Protein AF-A0A7S2B695-F1 (afdb_monomer_lite)

pLDDT: mean 81.66, std 21.87, range [27.75, 98.69]

Sequence (278 aa):
MAKNLVGSYYAPIRIIVDTDVLQTLEDWLLPDGMGEIVKHALCQDVDLLTYLEEYDGALNDPVFLDYIVRRTIELKCEVIDIDPKENKEAVVLIYGHTLGHPIESISHRMGTACCLSHGQAVAIGCVIAARVAFLMGLAEESIIERTEQICAKYDLPYLIPADQSVDRIMSKLPFNKTWTKEGTMMALIERPGKVFNFDGHFKCPVDDATIRRAVEQTMAPFGTIIKGSGSSGALRKNKLSNGDLASSTITTPIGSPMEKPGEGWAVSAGGSCPKGDC

Foldseek 3Di:
DDPPPDDDDDDDPDDDDDLVVVLVDDPVVLLLVVLLLLLLQQAANVPSLVCLVPDPDDSSPSVVSVVSVVVSVVSQCVCCVVCVPCFFSVLSVCQLVLQLVLLQVVQPDPPHPERADSSLSSLLSNLLLALLCQQQVLADPVSSVSSCVSCLSSLRQNAREQVCDLVSSLVCSCVDPQQDPLGGWHFHANGGNHIDDDPRGRTDHDDPVSSSLSNVVRHDPPPQDRYHPPDDPPPPHNPPPVVVVVVPPPPPPSDHHDPHDDPPPPPPPDDDDDDDDD

Structure (mmCIF, N/CA/C/O backbone):
data_AF-A0A7S2B695-F1
#
_entry.id   AF-A0A7S2B695-F1
#
loop_
_atom_site.group_PDB
_atom_site.id
_atom_site.type_symbol
_atom_site.label_atom_id
_atom_site.label_alt_id
_atom_site.label_comp_id
_atom_site.label_asym_id
_atom_site.label_entity_id
_atom_site.label_seq_id
_atom_site.pdbx_PDB_ins_code
_atom_site.Cartn_x
_atom_site.Cartn_y
_atom_site.Cartn_z
_atom_site.occupancy
_atom_site.B_iso_or_equiv
_atom_site.auth_seq_id
_atom_site.auth_comp_id
_atom_site.auth_asym_id
_atom_site.auth_atom_id
_atom_site.pdbx_PDB_model_num
ATOM 1 N N . MET A 1 1 ? 4.105 20.866 7.885 1.00 41.81 1 MET A N 1
ATOM 2 C CA . MET A 1 1 ? 3.483 21.610 6.773 1.00 41.81 1 MET A CA 1
ATOM 3 C C . MET A 1 1 ? 2.692 20.606 5.960 1.00 41.81 1 MET A C 1
ATOM 5 O O . MET A 1 1 ? 3.209 19.517 5.749 1.00 41.81 1 MET A O 1
ATOM 9 N N . ALA A 1 2 ? 1.443 20.906 5.614 1.00 45.53 2 ALA A N 1
ATOM 10 C CA . ALA A 1 2 ? 0.617 19.997 4.823 1.00 45.53 2 ALA A CA 1
ATOM 11 C C . ALA A 1 2 ? 0.965 20.143 3.329 1.00 45.53 2 ALA A C 1
ATOM 13 O O . ALA A 1 2 ? 1.074 21.263 2.827 1.00 45.53 2 ALA A O 1
ATOM 14 N N . LYS A 1 3 ? 1.203 19.012 2.652 1.00 54.50 3 LYS A N 1
ATOM 15 C CA . LYS A 1 3 ? 1.429 18.935 1.199 1.00 54.50 3 LYS A CA 1
ATOM 16 C C . LYS A 1 3 ? 0.078 19.091 0.477 1.00 54.50 3 LYS A C 1
ATOM 18 O O . LYS A 1 3 ? -0.939 18.651 1.002 1.00 54.50 3 LYS A O 1
ATOM 23 N N . ASN A 1 4 ? 0.071 19.706 -0.709 1.00 61.22 4 ASN A N 1
ATOM 24 C CA . ASN A 1 4 ? -1.104 19.833 -1.593 1.00 61.22 4 ASN A CA 1
ATOM 25 C C . ASN A 1 4 ? -2.340 20.541 -0.986 1.00 61.22 4 ASN A C 1
ATOM 27 O O . ASN A 1 4 ? -3.469 20.218 -1.339 1.00 61.22 4 ASN A O 1
ATOM 31 N N . LEU A 1 5 ? -2.149 21.524 -0.094 1.00 59.72 5 LEU A N 1
ATOM 32 C CA . LEU A 1 5 ? -3.254 22.317 0.483 1.00 59.72 5 LEU A CA 1
ATOM 33 C C . LEU A 1 5 ? -3.983 23.215 -0.531 1.00 59.72 5 LEU A C 1
ATOM 35 O O . LEU A 1 5 ? -5.125 23.601 -0.300 1.00 59.72 5 LEU A O 1
ATOM 39 N N . VAL A 1 6 ? -3.310 23.581 -1.622 1.00 71.75 6 VAL A N 1
ATOM 40 C CA . VAL A 1 6 ? -3.851 24.419 -2.696 1.00 71.75 6 VAL A CA 1
ATOM 41 C C . VAL A 1 6 ? -3.627 23.684 -4.011 1.00 71.75 6 VAL A C 1
ATOM 43 O O . VAL A 1 6 ? -2.504 23.277 -4.306 1.00 71.75 6 VAL A O 1
ATOM 46 N N . GLY A 1 7 ? -4.689 23.508 -4.794 1.00 76.44 7 GLY A N 1
ATOM 47 C CA . GLY A 1 7 ? -4.653 22.801 -6.071 1.00 76.44 7 GLY A CA 1
ATOM 48 C C . GLY A 1 7 ? -5.953 22.965 -6.856 1.00 76.44 7 GLY A C 1
ATOM 49 O O . GLY A 1 7 ? -6.896 23.602 -6.391 1.00 76.44 7 GLY A O 1
ATOM 50 N N . SER A 1 8 ? -5.999 22.390 -8.057 1.00 79.94 8 SER A N 1
ATOM 51 C CA . SER A 1 8 ? -7.203 22.331 -8.893 1.00 79.94 8 SER A CA 1
ATOM 52 C C . SER A 1 8 ? -7.296 20.972 -9.584 1.00 79.94 8 SER A C 1
ATOM 54 O O . SER A 1 8 ? -6.270 20.351 -9.860 1.00 79.94 8 SER A O 1
ATOM 56 N N . TYR A 1 9 ? -8.516 20.514 -9.862 1.00 75.88 9 TYR A N 1
ATOM 57 C CA . TYR A 1 9 ? -8.751 19.312 -10.660 1.00 75.88 9 TYR A CA 1
ATOM 58 C C . TYR A 1 9 ? -8.683 19.687 -12.141 1.00 75.88 9 TYR A C 1
ATOM 60 O O . TYR A 1 9 ? -9.641 20.229 -12.690 1.00 75.88 9 TYR A O 1
ATOM 68 N N . TYR A 1 10 ? -7.537 19.431 -12.770 1.00 83.88 10 TYR A N 1
ATOM 69 C CA . TYR A 1 10 ? -7.308 19.714 -14.185 1.00 83.88 10 TYR A CA 1
ATOM 70 C C . TYR A 1 10 ? -6.764 18.470 -14.889 1.00 83.88 10 TYR A C 1
ATOM 72 O O . TYR A 1 10 ? -5.643 18.038 -14.619 1.00 83.88 10 TYR A O 1
ATOM 80 N N . ALA A 1 11 ? -7.571 17.875 -15.769 1.00 83.94 11 ALA A N 1
ATOM 81 C CA . ALA A 1 11 ? -7.187 16.669 -16.494 1.00 83.94 11 ALA A CA 1
ATOM 82 C C . ALA A 1 11 ? -6.182 17.001 -17.616 1.00 83.94 11 ALA A C 1
ATOM 84 O O . ALA A 1 11 ? -6.396 17.962 -18.364 1.00 83.94 11 ALA A O 1
ATOM 85 N N . PRO A 1 12 ? -5.092 16.228 -17.768 1.00 88.44 12 PRO A N 1
ATOM 86 C CA . PRO A 1 12 ? -4.177 16.402 -18.889 1.00 88.44 12 PRO A CA 1
ATOM 87 C C . PRO A 1 12 ? -4.856 16.015 -20.212 1.00 88.44 12 PRO A C 1
ATOM 89 O O . PRO A 1 12 ? -5.695 15.122 -20.255 1.00 88.44 12 PRO A O 1
ATOM 92 N N . ILE A 1 13 ? -4.442 16.643 -21.318 1.00 93.50 13 ILE A N 1
ATOM 93 C CA . ILE A 1 13 ? -4.931 16.297 -22.669 1.00 93.50 13 ILE A CA 1
ATOM 94 C C . ILE A 1 13 ? -4.424 14.907 -23.096 1.00 93.50 13 ILE A C 1
ATOM 96 O O . ILE A 1 13 ? -5.090 14.190 -23.841 1.00 93.50 13 ILE A O 1
ATOM 100 N N . ARG A 1 14 ? -3.222 14.532 -22.646 1.00 92.88 14 ARG A N 1
ATOM 101 C CA . ARG A 1 14 ? -2.596 13.232 -22.896 1.00 92.88 14 ARG A CA 1
ATOM 102 C C . ARG A 1 14 ? -1.574 12.930 -21.803 1.00 92.88 14 ARG A C 1
ATOM 104 O O . ARG A 1 14 ? -0.897 13.841 -21.333 1.00 92.88 14 ARG A O 1
ATOM 111 N N . ILE A 1 15 ? -1.438 11.654 -21.461 1.00 93.25 15 ILE A N 1
ATOM 112 C CA . ILE A 1 15 ? -0.343 11.118 -20.649 1.00 93.25 15 ILE A CA 1
ATOM 113 C C . ILE A 1 15 ? 0.475 10.205 -21.566 1.00 93.25 15 ILE A C 1
ATOM 115 O O . ILE A 1 15 ? -0.095 9.360 -22.252 1.00 93.25 15 ILE A O 1
ATOM 119 N N . ILE A 1 16 ? 1.788 10.420 -21.631 1.00 94.75 16 ILE A N 1
ATOM 120 C CA . ILE A 1 16 ? 2.725 9.565 -22.371 1.00 94.75 16 ILE A CA 1
ATOM 121 C C . ILE A 1 16 ? 3.569 8.850 -21.324 1.00 94.75 16 ILE A C 1
ATOM 123 O O . ILE A 1 16 ? 4.187 9.511 -20.491 1.00 94.75 16 ILE A O 1
ATOM 127 N N . VAL A 1 17 ? 3.558 7.522 -21.360 1.00 95.00 17 VAL A N 1
ATOM 128 C CA . VAL A 1 17 ? 4.320 6.672 -20.445 1.00 95.00 17 VAL A CA 1
ATOM 129 C C . VAL A 1 17 ? 5.298 5.870 -21.285 1.00 95.00 17 VAL A C 1
ATOM 131 O O . VAL A 1 17 ? 4.881 5.074 -22.118 1.00 95.00 17 VAL A O 1
ATOM 134 N N . ASP A 1 18 ? 6.582 6.142 -21.090 1.00 95.00 18 ASP A N 1
ATOM 135 C CA . ASP A 1 18 ? 7.691 5.426 -21.710 1.00 95.00 18 ASP A CA 1
ATOM 136 C C . ASP A 1 18 ? 8.424 4.681 -20.596 1.00 95.00 18 ASP A C 1
ATOM 138 O O . ASP A 1 18 ? 9.025 5.306 -19.724 1.00 95.00 18 ASP A O 1
ATOM 142 N N . THR A 1 19 ? 8.312 3.355 -20.570 1.00 94.50 19 THR A N 1
ATOM 143 C CA . THR A 1 19 ? 8.925 2.527 -19.526 1.00 94.50 19 THR A CA 1
ATOM 144 C C . THR A 1 19 ? 10.423 2.332 -19.726 1.00 94.50 19 THR A C 1
ATOM 146 O O . THR A 1 19 ? 11.100 1.946 -18.773 1.00 94.50 19 THR A O 1
ATOM 149 N N . ASP A 1 20 ? 10.980 2.668 -20.893 1.00 93.12 20 ASP A N 1
ATOM 150 C CA . ASP A 1 20 ? 12.422 2.556 -21.135 1.00 93.12 20 ASP A CA 1
ATOM 151 C C . ASP A 1 20 ? 13.208 3.540 -20.260 1.00 93.12 20 ASP A C 1
ATOM 153 O O . ASP A 1 20 ? 14.325 3.246 -19.827 1.00 93.12 20 ASP A O 1
ATOM 157 N N . VAL A 1 21 ? 12.609 4.681 -19.894 1.00 94.00 21 VAL A N 1
ATOM 158 C CA . VAL A 1 21 ? 13.249 5.656 -18.991 1.00 94.00 21 VAL A CA 1
ATOM 159 C C . VAL A 1 21 ? 13.507 5.079 -17.595 1.00 94.00 21 VAL A C 1
ATOM 161 O O . VAL A 1 21 ? 14.432 5.526 -16.911 1.00 94.00 21 VAL A O 1
ATOM 164 N N . LEU A 1 22 ? 12.739 4.061 -17.179 1.00 94.19 22 LEU A N 1
ATOM 165 C CA . LEU A 1 22 ? 12.879 3.415 -15.870 1.00 94.19 22 LEU A CA 1
ATOM 166 C C . LEU A 1 22 ? 14.228 2.702 -15.721 1.00 94.19 22 LEU A C 1
ATOM 168 O O . LEU A 1 22 ? 14.732 2.577 -14.608 1.00 94.19 22 LEU A O 1
ATOM 172 N N . GLN A 1 23 ? 14.855 2.315 -16.837 1.00 92.50 23 GLN A N 1
ATOM 173 C CA . GLN A 1 23 ? 16.173 1.671 -16.868 1.00 92.50 23 GLN A CA 1
ATOM 174 C C . GLN A 1 23 ? 17.305 2.584 -16.370 1.00 92.50 23 GLN A C 1
ATOM 176 O O .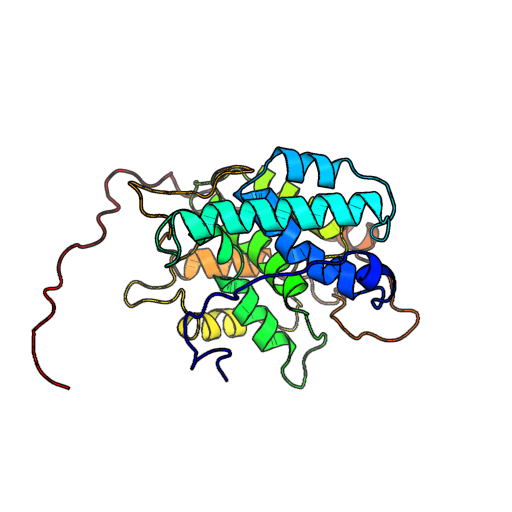 GLN A 1 23 ? 18.406 2.115 -16.091 1.00 92.50 23 GLN A O 1
ATOM 181 N N . THR A 1 24 ? 17.051 3.892 -16.268 1.00 93.00 24 THR A N 1
ATOM 182 C CA . THR A 1 24 ? 18.036 4.896 -15.835 1.00 93.00 24 THR A CA 1
ATOM 183 C C . THR A 1 24 ? 17.864 5.337 -14.382 1.00 93.00 24 THR A C 1
ATOM 185 O O . THR A 1 24 ? 18.650 6.151 -13.894 1.00 93.00 24 THR A O 1
ATOM 188 N N . LEU A 1 25 ? 16.842 4.826 -13.688 1.00 91.69 25 LEU A N 1
ATOM 189 C CA . LEU A 1 25 ? 16.577 5.174 -12.298 1.00 91.69 25 LEU A CA 1
ATOM 190 C C . LEU A 1 25 ? 17.638 4.590 -11.361 1.00 91.69 25 LEU A C 1
ATOM 192 O O . LEU A 1 25 ? 18.218 3.537 -11.613 1.00 91.69 25 LEU A O 1
ATOM 196 N N . GLU A 1 26 ? 17.860 5.268 -10.236 1.00 87.81 26 GLU A N 1
ATOM 197 C CA . GLU A 1 26 ? 18.628 4.695 -9.134 1.00 87.81 26 GLU A CA 1
ATOM 198 C C . GLU A 1 26 ? 17.908 3.459 -8.569 1.00 87.81 26 GLU A C 1
ATOM 200 O O . GLU A 1 26 ? 16.683 3.460 -8.440 1.00 87.81 26 GLU A O 1
ATOM 205 N N . ASP A 1 27 ? 18.673 2.440 -8.162 1.00 84.06 27 ASP A N 1
ATOM 206 C CA . ASP A 1 27 ? 18.162 1.124 -7.737 1.00 84.06 27 ASP A CA 1
ATOM 207 C C . ASP A 1 27 ? 17.026 1.175 -6.695 1.00 84.06 27 ASP A C 1
ATOM 209 O O . ASP A 1 27 ? 16.208 0.263 -6.630 1.00 84.06 27 ASP A O 1
ATOM 213 N N . TRP A 1 28 ? 16.966 2.219 -5.859 1.00 82.25 28 TRP A N 1
ATOM 214 C CA . TRP A 1 28 ? 15.968 2.351 -4.790 1.00 82.25 28 TRP A CA 1
ATOM 215 C C . TRP A 1 28 ? 14.623 2.932 -5.254 1.00 82.25 28 TRP A C 1
ATOM 217 O O . TRP A 1 28 ? 13.632 2.801 -4.537 1.00 82.25 28 TRP A O 1
ATOM 227 N N . LEU A 1 29 ? 14.569 3.560 -6.433 1.00 90.31 29 LEU A N 1
ATOM 228 C CA . LEU A 1 29 ? 13.354 4.201 -6.949 1.00 90.31 29 LEU A CA 1
ATOM 229 C C . LEU A 1 29 ? 12.345 3.188 -7.499 1.00 90.31 29 LEU A C 1
ATOM 231 O O . LEU A 1 29 ? 11.142 3.426 -7.407 1.00 90.31 29 LEU A O 1
ATOM 235 N N . LEU A 1 30 ? 12.806 2.051 -8.033 1.00 93.31 30 LEU A N 1
ATOM 236 C CA . LEU A 1 30 ? 11.906 0.984 -8.479 1.00 93.31 30 LEU A CA 1
ATOM 237 C C . LEU A 1 30 ? 11.162 0.341 -7.292 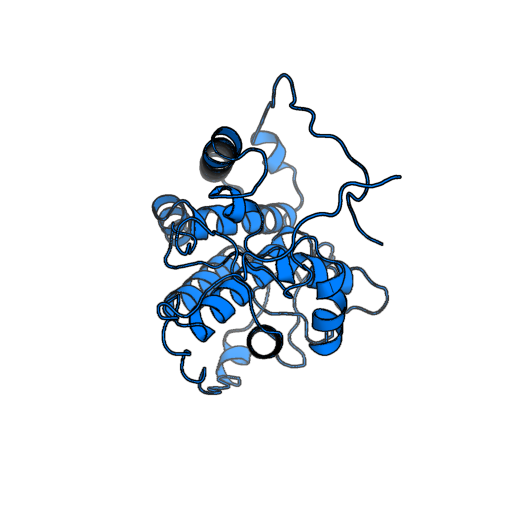1.00 93.31 30 LEU A C 1
ATOM 239 O O . LEU A 1 30 ? 9.931 0.320 -7.338 1.00 93.31 30 LEU A O 1
ATOM 243 N N . PRO A 1 31 ? 11.837 -0.094 -6.202 1.00 92.81 31 PRO A N 1
ATOM 244 C CA . PRO A 1 31 ? 11.161 -0.505 -4.973 1.00 92.81 31 PRO A CA 1
ATOM 245 C C . PRO A 1 31 ? 10.184 0.541 -4.436 1.00 92.81 31 PRO A C 1
ATOM 247 O O . PRO A 1 31 ? 9.092 0.181 -4.017 1.00 92.81 31 PRO A O 1
ATOM 250 N N . ASP A 1 32 ? 10.521 1.836 -4.482 1.00 93.38 32 ASP A N 1
ATOM 251 C CA . ASP A 1 32 ? 9.587 2.885 -4.048 1.00 93.38 32 ASP A CA 1
ATOM 252 C C . ASP A 1 32 ? 8.296 2.883 -4.883 1.00 93.38 32 ASP A C 1
ATOM 254 O O . ASP A 1 32 ? 7.198 2.855 -4.331 1.00 93.38 32 ASP A O 1
ATOM 258 N N . GLY A 1 33 ? 8.407 2.817 -6.213 1.00 95.56 33 GLY A N 1
ATOM 259 C CA . GLY A 1 33 ? 7.247 2.706 -7.104 1.00 95.56 33 GLY A CA 1
ATOM 260 C C . GLY A 1 33 ? 6.383 1.467 -6.837 1.00 95.56 33 GLY A C 1
ATOM 261 O O . GLY A 1 33 ? 5.157 1.531 -6.969 1.00 95.56 33 GLY A O 1
ATOM 262 N N . MET A 1 34 ? 6.990 0.363 -6.384 1.00 97.38 34 MET A N 1
ATOM 263 C CA . MET A 1 34 ? 6.257 -0.858 -6.040 1.00 97.38 34 MET A CA 1
ATOM 264 C C . MET A 1 34 ? 5.256 -0.658 -4.901 1.00 97.38 34 MET A C 1
ATOM 266 O O . MET A 1 34 ? 4.265 -1.380 -4.867 1.00 97.38 34 MET A O 1
ATOM 270 N N . GLY A 1 35 ? 5.444 0.319 -4.004 1.00 97.31 35 GLY A N 1
ATOM 271 C CA . GLY A 1 35 ? 4.503 0.564 -2.903 1.00 97.31 35 GLY A CA 1
ATOM 272 C C . GLY A 1 35 ? 3.083 0.862 -3.392 1.00 97.31 35 GLY A C 1
ATOM 273 O O . GLY A 1 35 ? 2.105 0.340 -2.858 1.00 97.31 35 GLY A O 1
ATOM 274 N N . GLU A 1 36 ? 2.968 1.636 -4.471 1.00 97.88 36 GLU A N 1
ATOM 275 C CA . GLU A 1 36 ? 1.680 1.947 -5.096 1.00 97.88 36 GLU A CA 1
ATOM 276 C C . GLU A 1 36 ? 1.128 0.776 -5.913 1.00 97.88 36 GLU A C 1
ATOM 278 O O . GLU A 1 36 ? -0.074 0.508 -5.884 1.00 97.88 36 GLU A O 1
ATOM 283 N N . ILE A 1 37 ? 1.999 0.045 -6.610 1.00 98.31 37 ILE A N 1
ATOM 284 C CA . ILE A 1 37 ? 1.612 -1.138 -7.390 1.00 98.31 37 ILE A CA 1
ATOM 285 C C . ILE A 1 37 ? 1.052 -2.221 -6.459 1.00 98.31 37 ILE A C 1
ATOM 287 O O . ILE A 1 37 ? -0.023 -2.759 -6.715 1.00 98.31 37 ILE A O 1
ATOM 291 N N . VAL A 1 38 ? 1.724 -2.484 -5.334 1.00 98.25 38 VAL A N 1
ATOM 292 C CA . VAL A 1 38 ? 1.271 -3.417 -4.293 1.00 98.25 38 VAL A CA 1
ATOM 293 C C . VAL A 1 38 ? -0.071 -2.975 -3.711 1.00 98.25 38 VAL A C 1
ATOM 295 O O . VAL A 1 38 ? -0.970 -3.802 -3.580 1.00 98.25 38 VAL A O 1
ATOM 298 N N . LYS A 1 39 ? -0.261 -1.679 -3.422 1.00 98.31 39 LYS A N 1
ATOM 299 C CA . LYS A 1 39 ? -1.553 -1.135 -2.968 1.00 98.31 39 LYS A CA 1
ATOM 300 C C . LYS A 1 39 ? -2.677 -1.451 -3.963 1.00 98.31 39 LYS A C 1
ATOM 302 O O . LYS A 1 39 ? -3.730 -1.947 -3.564 1.00 98.31 39 LYS A O 1
ATOM 307 N N . HIS A 1 40 ? -2.455 -1.183 -5.251 1.00 97.94 40 HIS A N 1
ATOM 308 C CA . HIS A 1 40 ? -3.431 -1.473 -6.303 1.00 97.94 40 HIS A CA 1
ATOM 309 C C . HIS A 1 40 ? -3.708 -2.980 -6.431 1.00 97.94 40 HIS A C 1
ATOM 311 O O . HIS A 1 40 ? -4.872 -3.380 -6.450 1.00 97.94 40 HIS A O 1
ATOM 317 N N . ALA A 1 41 ? -2.673 -3.822 -6.427 1.00 97.88 41 ALA A N 1
ATOM 318 C CA . ALA A 1 41 ? -2.809 -5.277 -6.485 1.00 97.88 41 ALA A CA 1
ATOM 319 C C . ALA A 1 41 ? -3.612 -5.834 -5.292 1.00 97.88 41 ALA A C 1
ATOM 321 O O . ALA A 1 41 ? -4.588 -6.561 -5.470 1.00 97.88 41 ALA A O 1
ATOM 322 N N . LEU A 1 42 ? -3.280 -5.419 -4.065 1.00 97.62 42 LEU A N 1
ATOM 323 C CA . LEU A 1 42 ? -3.994 -5.834 -2.853 1.00 97.62 42 LEU A CA 1
ATOM 324 C C . LEU A 1 42 ? -5.482 -5.477 -2.909 1.00 97.62 42 LEU A C 1
ATOM 326 O O . LEU A 1 42 ? -6.323 -6.281 -2.513 1.00 97.62 42 LEU A O 1
ATOM 330 N N . CYS A 1 43 ? -5.817 -4.281 -3.388 1.00 96.38 43 CYS A N 1
ATOM 331 C CA . CYS A 1 43 ? -7.165 -3.736 -3.259 1.00 96.38 43 CYS A CA 1
ATOM 332 C C . CYS A 1 43 ? -8.071 -3.923 -4.478 1.00 96.38 43 CYS A C 1
ATOM 334 O O . CYS A 1 43 ? -9.287 -3.861 -4.303 1.00 96.38 43 CYS A O 1
ATOM 336 N N . GLN A 1 44 ? -7.520 -4.108 -5.680 1.00 95.69 44 GLN A N 1
ATOM 337 C CA . GLN A 1 44 ? -8.300 -4.126 -6.926 1.00 95.69 44 GLN A CA 1
ATOM 338 C C . GLN A 1 44 ? -8.070 -5.354 -7.800 1.00 95.69 44 GLN A C 1
ATOM 340 O O . GLN A 1 44 ? -8.975 -5.718 -8.544 1.00 95.69 44 GLN A O 1
ATOM 345 N N . ASP A 1 45 ? -6.897 -5.986 -7.740 1.00 97.31 45 ASP A N 1
ATOM 346 C CA . ASP A 1 45 ? -6.527 -6.989 -8.737 1.00 97.31 45 ASP A CA 1
ATOM 347 C C . ASP A 1 45 ? -5.742 -8.148 -8.121 1.00 97.31 45 ASP A C 1
ATOM 349 O O . ASP A 1 45 ? -4.522 -8.102 -7.951 1.00 97.31 45 ASP A O 1
ATOM 353 N N . VAL A 1 46 ? -6.479 -9.210 -7.790 1.00 97.31 46 VAL A N 1
ATOM 354 C CA . VAL A 1 46 ? -5.901 -10.429 -7.221 1.00 97.31 46 VAL A CA 1
ATOM 355 C C . VAL A 1 46 ? -4.998 -11.161 -8.214 1.00 97.31 46 VAL A C 1
ATOM 357 O O . VAL A 1 46 ? -4.040 -11.792 -7.778 1.00 97.31 46 VAL A O 1
ATOM 360 N N . ASP A 1 47 ? -5.247 -11.043 -9.521 1.00 98.25 47 ASP A N 1
ATOM 361 C CA . ASP A 1 47 ? -4.423 -11.688 -10.544 1.00 98.25 47 ASP A CA 1
ATOM 362 C C . ASP A 1 47 ? -3.084 -10.954 -10.675 1.00 98.25 47 ASP A C 1
ATOM 364 O O . ASP A 1 47 ? -2.034 -11.592 -10.741 1.00 98.25 47 ASP A O 1
ATOM 368 N N . LEU A 1 48 ? -3.091 -9.615 -10.614 1.00 98.50 48 LEU A N 1
ATOM 369 C CA . LEU A 1 48 ? -1.862 -8.826 -10.495 1.00 98.50 48 LEU A CA 1
ATOM 370 C C . LEU A 1 48 ? -1.113 -9.172 -9.204 1.00 98.50 48 LEU A C 1
ATOM 372 O O . LEU A 1 48 ? 0.102 -9.334 -9.242 1.00 98.50 48 LEU A O 1
ATOM 376 N N . LEU A 1 49 ? -1.809 -9.315 -8.072 1.00 98.56 49 LEU A N 1
ATOM 377 C CA . LEU A 1 49 ? -1.173 -9.704 -6.811 1.00 98.56 49 LEU A CA 1
ATOM 378 C C . LEU A 1 49 ? -0.489 -11.071 -6.924 1.00 98.56 49 LEU A C 1
ATOM 380 O O . LEU A 1 49 ? 0.683 -11.187 -6.581 1.00 98.56 49 LEU A O 1
ATOM 384 N N . THR A 1 50 ? -1.186 -12.078 -7.449 1.00 98.44 50 THR A N 1
ATOM 385 C CA . THR A 1 50 ? -0.621 -13.416 -7.663 1.00 98.44 50 THR A CA 1
ATOM 386 C C . THR A 1 50 ? 0.543 -13.382 -8.653 1.00 98.44 50 THR A C 1
ATOM 388 O O . THR A 1 50 ? 1.585 -13.969 -8.382 1.00 98.44 50 THR A O 1
ATOM 391 N N . TYR A 1 51 ? 0.437 -12.618 -9.742 1.00 98.62 51 TYR A N 1
ATOM 392 C CA . TYR A 1 51 ? 1.543 -12.423 -10.680 1.00 98.62 51 TYR A CA 1
ATOM 393 C C . TYR A 1 51 ? 2.787 -11.841 -9.994 1.00 98.62 51 TYR A C 1
ATOM 395 O O . TYR A 1 51 ? 3.898 -12.331 -10.191 1.00 98.62 51 TYR A O 1
ATOM 403 N N . LEU A 1 52 ? 2.613 -10.819 -9.152 1.00 98.50 52 LEU A N 1
ATOM 404 C CA . LEU A 1 52 ? 3.701 -10.225 -8.376 1.00 98.50 52 LEU A CA 1
ATOM 405 C C . LEU A 1 52 ? 4.292 -11.224 -7.362 1.00 98.50 52 LEU A C 1
ATOM 407 O O . LEU A 1 52 ? 5.504 -11.286 -7.169 1.00 98.50 52 LEU A O 1
ATOM 411 N N . GLU A 1 53 ? 3.466 -12.053 -6.727 1.00 98.25 53 GLU A N 1
ATOM 412 C CA . GLU A 1 53 ? 3.900 -13.093 -5.782 1.00 98.25 53 GLU A CA 1
ATOM 413 C C . GLU A 1 53 ? 4.670 -14.235 -6.446 1.00 98.25 53 GLU A C 1
ATOM 415 O O . GLU A 1 53 ? 5.610 -14.763 -5.846 1.00 98.25 53 GLU A O 1
ATOM 420 N N . GLU A 1 54 ? 4.346 -14.561 -7.693 1.00 98.00 54 GLU A N 1
ATOM 421 C CA . GLU A 1 54 ? 4.989 -15.629 -8.462 1.00 98.00 54 GLU A CA 1
ATOM 422 C C . GLU A 1 54 ? 6.220 -15.145 -9.239 1.00 98.00 54 GLU A C 1
ATOM 424 O O . GLU A 1 54 ? 7.144 -15.925 -9.446 1.00 98.00 54 GLU A O 1
ATOM 429 N N . TYR A 1 55 ? 6.293 -13.858 -9.603 1.00 98.25 55 TYR A N 1
ATOM 430 C CA . TYR A 1 55 ? 7.400 -13.316 -10.396 1.00 98.25 55 TYR A CA 1
ATOM 431 C C . TYR A 1 55 ? 8.749 -13.405 -9.671 1.00 98.25 55 TYR A C 1
ATOM 433 O O . TYR A 1 55 ? 8.967 -12.781 -8.635 1.00 98.25 55 TYR A O 1
ATOM 441 N N . ASP A 1 56 ? 9.680 -14.159 -10.227 1.00 96.25 56 ASP A N 1
ATOM 442 C CA . ASP A 1 56 ? 10.999 -14.466 -9.672 1.00 96.25 56 ASP A CA 1
ATOM 443 C C . ASP A 1 56 ? 12.153 -13.806 -10.450 1.00 96.25 56 ASP A C 1
ATOM 445 O O . ASP A 1 56 ? 13.327 -13.987 -10.116 1.00 96.25 56 ASP A O 1
ATOM 449 N N . GLY A 1 57 ? 11.821 -13.007 -11.468 1.00 95.88 57 GLY A N 1
ATOM 450 C CA . GLY A 1 57 ? 12.778 -12.244 -12.262 1.00 95.88 57 GLY A CA 1
ATOM 451 C C . GLY A 1 57 ? 13.284 -10.965 -11.585 1.00 95.88 57 GLY A C 1
ATOM 452 O O . GLY A 1 57 ? 13.003 -10.662 -10.423 1.00 95.88 57 GLY A O 1
ATOM 453 N N . ALA A 1 58 ? 14.076 -10.194 -12.329 1.00 94.44 58 ALA A N 1
ATOM 454 C CA . ALA A 1 58 ? 14.649 -8.948 -11.836 1.00 94.44 58 ALA A CA 1
ATOM 455 C C . ALA A 1 58 ? 13.626 -7.805 -11.900 1.00 94.44 58 ALA A C 1
ATOM 457 O O . ALA A 1 58 ? 12.959 -7.619 -12.909 1.00 94.44 58 ALA A O 1
ATOM 458 N N . LEU A 1 59 ? 13.559 -6.971 -10.859 1.00 92.94 59 LEU A N 1
ATOM 459 C CA . LEU A 1 59 ? 12.632 -5.830 -10.816 1.00 92.94 59 LEU A CA 1
ATOM 460 C C . LEU A 1 59 ? 12.830 -4.837 -11.980 1.00 92.94 59 LEU A C 1
ATOM 462 O O . LEU A 1 59 ? 11.892 -4.148 -12.360 1.00 92.94 59 LEU A O 1
ATOM 466 N N . ASN A 1 60 ? 14.033 -4.761 -12.555 1.00 93.81 60 ASN A N 1
ATOM 467 C CA . ASN A 1 60 ? 14.338 -3.905 -13.702 1.00 93.81 60 ASN A CA 1
ATOM 468 C C . ASN A 1 60 ? 14.115 -4.576 -15.071 1.00 93.81 60 ASN A C 1
ATOM 470 O O . ASN A 1 60 ? 14.464 -3.980 -16.089 1.00 93.81 60 ASN A O 1
ATOM 474 N N . ASP A 1 61 ? 13.553 -5.785 -15.122 1.00 96.00 61 ASP A N 1
ATOM 475 C CA . ASP A 1 61 ? 13.176 -6.448 -16.371 1.00 96.00 61 ASP A CA 1
ATOM 476 C C . ASP A 1 61 ? 12.165 -5.583 -17.154 1.00 96.00 61 ASP A C 1
ATOM 478 O O . ASP A 1 61 ? 11.072 -5.308 -16.646 1.00 96.00 61 ASP A O 1
ATOM 482 N N . PRO A 1 62 ? 12.493 -5.151 -18.388 1.00 96.19 62 PRO A N 1
ATOM 483 C CA . PRO A 1 62 ? 11.620 -4.294 -19.183 1.00 96.19 62 PRO A CA 1
ATOM 484 C C . PRO A 1 62 ? 10.224 -4.875 -19.426 1.00 96.19 62 PRO A C 1
ATOM 486 O O . PRO A 1 62 ? 9.251 -4.126 -19.411 1.00 96.19 62 PRO A O 1
ATOM 489 N N . VAL A 1 63 ? 10.103 -6.195 -19.622 1.00 96.81 63 VAL A N 1
ATOM 490 C CA . VAL A 1 63 ? 8.806 -6.839 -19.905 1.00 96.81 63 VAL A CA 1
ATOM 491 C C . VAL A 1 63 ? 7.931 -6.843 -18.656 1.00 96.81 63 VAL A C 1
ATOM 493 O O . VAL A 1 63 ? 6.732 -6.567 -18.725 1.00 96.81 63 VAL A O 1
ATOM 496 N N . PHE A 1 64 ? 8.539 -7.119 -17.502 1.00 97.50 64 PHE A N 1
ATOM 497 C CA . PHE A 1 64 ? 7.865 -7.051 -16.213 1.00 97.50 64 PHE A CA 1
ATOM 498 C C . PHE A 1 64 ? 7.403 -5.626 -15.899 1.00 97.50 64 PHE A C 1
ATOM 500 O O . PHE A 1 64 ? 6.234 -5.427 -15.566 1.00 97.50 64 PHE A O 1
ATOM 507 N N . LEU A 1 65 ? 8.292 -4.638 -16.055 1.00 97.00 65 LEU A N 1
ATOM 508 C CA . LEU A 1 65 ? 7.986 -3.231 -15.804 1.00 97.00 65 LEU A CA 1
ATOM 509 C C . LEU A 1 65 ? 6.868 -2.708 -16.712 1.00 97.00 65 LEU A C 1
ATOM 511 O O . LEU A 1 65 ? 5.936 -2.088 -16.202 1.00 97.00 65 LEU A O 1
ATOM 515 N N . ASP A 1 66 ? 6.919 -2.984 -18.019 1.00 96.94 66 ASP A N 1
ATOM 516 C CA . ASP A 1 66 ? 5.854 -2.597 -18.955 1.00 96.94 66 ASP A CA 1
ATOM 517 C C . ASP A 1 66 ? 4.493 -3.142 -18.508 1.00 96.94 66 ASP A C 1
ATOM 519 O O . ASP A 1 66 ? 3.522 -2.390 -18.379 1.00 96.94 66 ASP A O 1
ATOM 523 N N . TYR A 1 67 ? 4.441 -4.433 -18.170 1.00 98.19 67 TYR A N 1
ATOM 524 C CA . TYR A 1 67 ? 3.212 -5.074 -17.722 1.00 98.19 67 TYR A CA 1
ATOM 525 C C . TYR A 1 67 ? 2.646 -4.440 -16.443 1.00 98.19 67 TYR A C 1
ATOM 527 O O . TYR A 1 67 ? 1.485 -4.022 -16.435 1.00 98.19 67 TYR A O 1
ATOM 535 N N . ILE A 1 68 ? 3.439 -4.347 -15.367 1.00 98.00 68 ILE A N 1
ATOM 536 C CA . ILE A 1 68 ? 2.929 -3.870 -14.071 1.00 98.00 68 ILE A CA 1
ATOM 537 C C . ILE A 1 68 ? 2.568 -2.382 -14.115 1.00 98.00 68 ILE A C 1
ATOM 539 O O . ILE A 1 68 ? 1.583 -1.976 -13.495 1.00 98.00 68 ILE A O 1
ATOM 543 N N . VAL A 1 69 ? 3.322 -1.569 -14.867 1.00 97.81 69 VAL A N 1
ATOM 544 C CA . VAL A 1 69 ? 3.047 -0.137 -15.028 1.00 97.81 69 VAL A CA 1
ATOM 545 C C . VAL A 1 69 ? 1.744 0.042 -15.789 1.00 97.81 69 VAL A C 1
ATOM 547 O O . VAL A 1 69 ? 0.846 0.735 -15.306 1.00 97.81 69 VAL A O 1
ATOM 550 N N . ARG A 1 70 ? 1.603 -0.626 -16.940 1.00 97.88 70 ARG A N 1
ATOM 551 C CA . ARG A 1 70 ? 0.382 -0.570 -17.744 1.00 97.88 70 ARG A CA 1
ATOM 552 C C . ARG A 1 70 ? -0.830 -1.028 -16.943 1.00 97.88 70 ARG A C 1
ATOM 554 O O . ARG A 1 70 ? -1.814 -0.294 -16.875 1.00 97.88 70 ARG A O 1
ATOM 561 N N . ARG A 1 71 ? -0.747 -2.186 -16.279 1.00 98.12 71 ARG A N 1
ATOM 562 C CA . ARG A 1 71 ? -1.874 -2.728 -15.513 1.00 98.12 71 ARG A CA 1
ATOM 563 C C . ARG A 1 71 ? -2.271 -1.818 -14.352 1.00 98.12 71 ARG A C 1
ATOM 565 O O . ARG A 1 71 ? -3.452 -1.574 -14.139 1.00 98.12 71 ARG A O 1
ATOM 572 N N . THR A 1 72 ? -1.303 -1.246 -13.640 1.00 97.56 72 THR A N 1
ATOM 573 C CA . THR A 1 72 ? -1.590 -0.315 -12.535 1.00 97.56 72 THR A CA 1
ATOM 574 C C . THR A 1 72 ? -2.243 0.979 -13.031 1.00 97.56 72 THR A C 1
ATOM 576 O O . THR A 1 72 ? -3.140 1.510 -12.373 1.00 97.56 72 THR A O 1
ATOM 579 N N . ILE A 1 73 ? -1.841 1.482 -14.204 1.00 97.00 73 ILE A N 1
ATOM 580 C CA . ILE A 1 73 ? -2.497 2.632 -14.843 1.00 97.00 73 ILE A CA 1
ATOM 581 C C . ILE A 1 73 ? -3.947 2.291 -15.198 1.00 97.00 73 ILE A C 1
ATOM 583 O O . ILE A 1 73 ? -4.831 3.077 -14.866 1.00 97.00 73 ILE A O 1
ATOM 587 N N . GLU A 1 74 ? -4.195 1.130 -15.813 1.00 96.69 74 GLU A N 1
ATOM 588 C CA . GLU A 1 74 ? -5.549 0.650 -16.130 1.00 96.69 74 GLU A CA 1
ATOM 589 C C . GLU A 1 74 ? -6.427 0.620 -14.866 1.00 96.69 74 GLU A C 1
ATOM 591 O O . GLU A 1 74 ? -7.470 1.270 -14.838 1.00 96.69 74 GLU A O 1
ATOM 596 N N . LEU A 1 75 ? -5.952 -0.001 -13.778 1.00 96.06 75 LEU A N 1
ATOM 597 C CA . LEU A 1 75 ? -6.672 -0.074 -12.497 1.00 96.06 75 LEU A CA 1
ATOM 598 C C . LEU A 1 75 ? -6.986 1.304 -11.904 1.00 96.06 75 LEU A C 1
ATOM 600 O O . LEU A 1 75 ? -8.050 1.517 -11.319 1.00 96.06 75 LEU A O 1
ATOM 604 N N . LYS A 1 76 ? -6.059 2.258 -12.022 1.00 94.31 76 LYS A N 1
ATOM 605 C CA . LYS A 1 76 ? -6.278 3.627 -11.547 1.00 94.31 76 LYS A CA 1
ATOM 606 C C . LYS A 1 76 ? -7.300 4.367 -12.412 1.00 94.31 76 LYS A C 1
ATOM 608 O O . LYS A 1 76 ? -8.129 5.094 -11.867 1.00 94.31 76 LYS A O 1
ATOM 613 N N . CYS A 1 77 ? -7.245 4.199 -13.731 1.00 92.88 77 CYS A N 1
ATOM 614 C CA . CYS A 1 77 ? -8.219 4.777 -14.653 1.00 92.88 77 CYS A CA 1
ATOM 615 C C . CYS A 1 77 ? -9.624 4.223 -14.396 1.00 92.88 77 CYS A C 1
ATOM 617 O O . CYS A 1 77 ? -10.549 5.015 -14.254 1.00 92.88 77 CYS A O 1
ATOM 619 N N . GLU A 1 78 ? -9.763 2.905 -14.218 1.00 92.25 78 GLU A N 1
ATOM 620 C CA . GLU A 1 78 ? -11.044 2.245 -13.929 1.00 92.25 78 GLU A CA 1
ATOM 621 C C . GLU A 1 78 ? -11.781 2.896 -12.746 1.00 92.25 78 GLU A C 1
ATOM 623 O O . GLU A 1 78 ? -12.976 3.169 -12.843 1.00 92.25 78 GLU A O 1
ATOM 628 N N . VAL A 1 79 ? -11.076 3.208 -11.650 1.00 90.81 79 VAL A N 1
ATOM 629 C CA . VAL A 1 79 ? -11.702 3.830 -10.467 1.00 90.81 79 VAL A CA 1
ATOM 630 C C . VAL A 1 79 ? -11.906 5.336 -10.601 1.00 90.81 79 VAL A C 1
ATOM 632 O O . VAL A 1 79 ? -12.901 5.860 -10.104 1.00 90.81 79 VAL A O 1
ATOM 635 N N . ILE A 1 80 ? -10.999 6.051 -11.271 1.00 88.69 80 ILE A N 1
ATOM 636 C CA . ILE A 1 80 ? -11.141 7.501 -11.472 1.00 88.69 80 ILE A CA 1
ATOM 637 C C . ILE A 1 80 ? -12.293 7.810 -12.434 1.00 88.69 80 ILE A C 1
ATOM 639 O O . ILE A 1 80 ? -13.000 8.794 -12.223 1.00 88.69 80 ILE A O 1
ATOM 643 N N . ASP A 1 81 ? -12.515 6.976 -13.451 1.00 87.06 81 ASP A N 1
ATOM 644 C CA . ASP A 1 81 ? -13.581 7.181 -14.435 1.00 87.06 81 ASP A CA 1
ATOM 645 C C . ASP A 1 81 ? -14.980 7.037 -13.810 1.00 87.06 81 ASP A C 1
ATOM 647 O O . ASP A 1 81 ? -15.902 7.774 -14.171 1.00 87.06 81 ASP A O 1
ATOM 651 N N . ILE A 1 82 ? -15.142 6.132 -12.837 1.00 85.56 82 ILE A N 1
ATOM 652 C CA . ILE A 1 82 ? -16.421 5.894 -12.144 1.00 85.56 82 ILE A CA 1
ATOM 653 C C . ILE A 1 82 ? -16.606 6.763 -10.890 1.00 85.56 82 ILE A C 1
ATOM 655 O O . ILE A 1 82 ? -17.738 7.103 -10.532 1.00 85.56 82 ILE A O 1
ATOM 659 N N . ASP A 1 83 ? -15.513 7.149 -10.228 1.00 85.69 83 ASP A N 1
ATOM 660 C CA . ASP A 1 83 ? -15.513 7.905 -8.974 1.00 85.69 83 ASP A CA 1
ATOM 661 C C . ASP A 1 83 ? -14.399 8.976 -8.937 1.00 85.69 83 ASP A C 1
ATOM 663 O O . ASP A 1 83 ? -13.482 8.936 -8.109 1.00 85.69 83 ASP A O 1
ATOM 667 N N . PRO A 1 84 ? -14.492 10.021 -9.782 1.00 78.12 84 PRO A N 1
ATOM 668 C CA . PRO A 1 84 ? -13.445 11.040 -9.922 1.00 78.12 84 PRO A CA 1
ATOM 669 C C . PRO A 1 84 ? -13.258 11.916 -8.674 1.00 78.12 84 PRO A C 1
ATOM 671 O O . PRO A 1 84 ? -12.322 12.712 -8.604 1.00 78.12 84 PRO A O 1
ATOM 674 N N . LYS A 1 85 ? -14.174 11.823 -7.701 1.00 76.12 85 LYS A N 1
ATOM 675 C CA . LYS A 1 85 ? -14.148 12.588 -6.446 1.00 76.12 85 LYS A CA 1
ATOM 676 C C . LYS A 1 85 ? -13.770 11.741 -5.221 1.00 76.12 85 LYS A C 1
ATOM 678 O O . LYS A 1 85 ? -13.853 12.270 -4.115 1.00 76.12 85 LYS A O 1
ATOM 683 N N . GLU A 1 86 ? -13.360 10.481 -5.390 1.00 79.88 86 GLU A N 1
ATOM 684 C CA . GLU A 1 86 ? -12.874 9.603 -4.304 1.00 79.88 86 GLU A CA 1
ATOM 685 C C . GLU A 1 86 ? -13.887 9.373 -3.156 1.00 79.88 86 GLU A C 1
ATOM 687 O O . GLU A 1 86 ? -13.532 9.399 -1.964 1.00 79.88 86 GLU A O 1
ATOM 692 N N . ASN A 1 87 ? -15.167 9.180 -3.494 1.00 73.44 87 ASN A N 1
ATOM 693 C CA . ASN A 1 87 ? -16.243 8.953 -2.519 1.00 73.44 87 ASN A CA 1
ATOM 694 C C . ASN A 1 87 ? -16.735 7.495 -2.441 1.00 73.44 87 ASN A C 1
ATOM 696 O O . ASN A 1 87 ? -17.470 7.165 -1.512 1.00 73.44 87 ASN A O 1
ATOM 700 N N . LYS A 1 88 ? -16.347 6.643 -3.391 1.00 84.44 88 LYS A N 1
ATOM 701 C CA . LYS A 1 88 ? -16.778 5.253 -3.592 1.00 84.44 88 LYS A CA 1
ATOM 702 C C . LYS A 1 88 ? -15.569 4.339 -3.842 1.00 84.44 88 LYS A C 1
ATOM 704 O O . LYS A 1 88 ? -14.659 4.321 -3.017 1.00 84.44 88 LYS A O 1
ATOM 709 N N . GLU A 1 89 ? -15.530 3.585 -4.948 1.00 82.62 89 GLU A N 1
ATOM 710 C CA . GLU A 1 89 ? -14.470 2.613 -5.233 1.00 82.62 89 GLU A CA 1
ATOM 711 C C . GLU A 1 89 ? -13.069 3.237 -5.294 1.00 82.62 89 GLU A C 1
ATOM 713 O O . GLU A 1 89 ? -12.096 2.576 -4.922 1.00 82.62 89 GLU A O 1
ATOM 718 N N . ALA A 1 90 ? -12.937 4.521 -5.659 1.00 87.94 90 ALA A N 1
ATOM 719 C CA . ALA A 1 90 ? -11.639 5.197 -5.675 1.00 87.94 90 ALA A CA 1
ATOM 720 C C . ALA A 1 90 ? -11.049 5.419 -4.265 1.00 87.94 90 ALA A C 1
ATOM 722 O O . ALA A 1 90 ? -9.931 5.921 -4.138 1.00 87.94 90 ALA A O 1
ATOM 723 N N . VAL A 1 91 ? -11.719 4.957 -3.197 1.00 89.50 91 VAL A N 1
ATOM 724 C CA . VAL A 1 91 ? -11.126 4.836 -1.857 1.00 89.50 91 VAL A CA 1
ATOM 725 C C . VAL A 1 91 ? -9.841 3.999 -1.851 1.00 89.50 91 VAL A C 1
ATOM 727 O O . VAL A 1 91 ? -8.981 4.206 -0.996 1.00 89.50 91 VAL A O 1
ATOM 730 N N . VAL A 1 92 ? -9.664 3.081 -2.808 1.00 91.44 92 VAL A N 1
ATOM 731 C CA . VAL A 1 92 ? -8.401 2.345 -2.969 1.00 91.44 92 VAL A CA 1
ATOM 732 C C . VAL A 1 92 ? -7.198 3.282 -3.078 1.00 91.44 92 VAL A C 1
ATOM 734 O O . VAL A 1 92 ? -6.121 2.980 -2.565 1.00 91.44 92 VAL A O 1
ATOM 737 N N . LEU A 1 93 ? -7.375 4.461 -3.679 1.00 91.44 93 LEU A N 1
ATOM 738 C CA . LEU A 1 93 ? -6.299 5.432 -3.838 1.00 91.44 93 LEU A CA 1
ATOM 739 C C . LEU A 1 93 ? -5.785 5.944 -2.491 1.00 91.44 93 LEU A C 1
ATOM 741 O O . LEU A 1 93 ? -4.623 6.326 -2.408 1.00 91.44 93 LEU A O 1
ATOM 745 N N . ILE A 1 94 ? -6.622 5.908 -1.450 1.00 92.00 94 ILE A N 1
ATOM 746 C CA . ILE A 1 94 ? -6.266 6.307 -0.087 1.00 92.00 94 ILE A CA 1
ATOM 747 C C . ILE A 1 94 ? -5.965 5.117 0.838 1.00 92.00 94 ILE A C 1
ATOM 749 O O . ILE A 1 94 ? -5.633 5.339 2.005 1.00 92.00 94 ILE A O 1
ATOM 753 N N . TYR A 1 95 ? -6.047 3.871 0.355 1.00 96.25 95 TYR A N 1
ATOM 754 C CA . TYR A 1 95 ? -5.632 2.700 1.130 1.00 96.25 95 TYR A CA 1
ATOM 755 C C . TYR A 1 95 ? -4.156 2.826 1.528 1.00 96.25 95 TYR A C 1
ATOM 757 O O . TYR A 1 95 ? -3.318 3.293 0.755 1.00 96.25 95 TYR A O 1
ATOM 765 N N . GLY A 1 96 ? -3.862 2.537 2.795 1.00 96.44 96 GLY A N 1
ATOM 766 C CA . GLY A 1 96 ? -2.555 2.760 3.419 1.00 96.44 96 GLY A CA 1
ATOM 767 C C . GLY A 1 96 ? -2.174 4.226 3.688 1.00 96.44 96 GLY A C 1
ATOM 768 O O . GLY A 1 96 ? -1.393 4.502 4.597 1.00 96.44 96 GLY A O 1
ATOM 769 N N . HIS A 1 97 ? -2.768 5.208 3.009 1.00 96.00 97 HIS A N 1
ATOM 770 C CA . HIS A 1 97 ? -2.358 6.615 3.113 1.00 96.00 97 HIS A CA 1
ATOM 771 C C . HIS A 1 97 ? -2.784 7.297 4.423 1.00 96.00 97 HIS A C 1
ATOM 773 O O . HIS A 1 97 ? -2.179 8.299 4.821 1.00 96.00 97 HIS A O 1
ATOM 779 N N . THR A 1 98 ? -3.797 6.767 5.122 1.00 95.06 98 THR A N 1
ATOM 780 C CA . THR A 1 98 ? -4.236 7.289 6.429 1.00 95.06 98 THR A CA 1
ATOM 781 C C . THR A 1 98 ? -3.079 7.315 7.432 1.00 95.06 98 THR A C 1
ATOM 783 O O . THR A 1 98 ? -2.890 8.320 8.121 1.00 95.06 98 THR A O 1
ATOM 786 N N . LEU A 1 99 ? -2.269 6.249 7.464 1.00 96.38 99 LEU A N 1
ATOM 787 C CA . LEU A 1 99 ? -1.106 6.121 8.350 1.00 96.38 99 LEU A CA 1
ATOM 788 C C . LEU A 1 99 ? 0.224 6.341 7.619 1.00 96.38 99 LEU A C 1
ATOM 790 O O . LEU A 1 99 ? 1.157 6.869 8.224 1.00 96.38 99 LEU A O 1
ATOM 794 N N . GLY A 1 100 ? 0.292 6.039 6.318 1.00 95.56 100 GLY A N 1
ATOM 795 C CA . GLY A 1 100 ? 1.484 6.266 5.502 1.00 95.56 100 GLY A CA 1
ATOM 796 C C . GLY A 1 100 ? 1.923 7.731 5.496 1.00 95.56 100 GLY A C 1
ATOM 797 O O . GLY A 1 100 ? 3.077 8.023 5.790 1.00 95.56 100 GLY A O 1
ATOM 798 N N . HIS A 1 101 ? 1.007 8.684 5.284 1.00 93.81 101 HIS A N 1
ATOM 799 C CA . HIS A 1 101 ? 1.362 10.110 5.283 1.00 93.81 101 HIS A CA 1
ATOM 800 C C . HIS A 1 101 ? 1.927 10.622 6.626 1.00 93.81 101 HIS A C 1
ATOM 802 O O . HIS A 1 101 ? 2.954 11.310 6.613 1.00 93.81 101 HIS A O 1
ATOM 808 N N . PRO A 1 102 ? 1.311 10.330 7.795 1.00 92.94 102 PRO A N 1
ATOM 809 C CA . PRO A 1 102 ? 1.925 10.596 9.092 1.00 92.94 102 PRO A CA 1
ATOM 810 C C . PRO A 1 102 ? 3.351 10.055 9.223 1.00 92.94 102 PRO A C 1
ATOM 812 O O . PRO A 1 102 ? 4.241 10.810 9.618 1.00 92.94 102 PRO A O 1
ATOM 815 N N . ILE A 1 103 ? 3.566 8.786 8.867 1.00 93.75 103 ILE A N 1
ATOM 816 C CA . ILE A 1 103 ? 4.854 8.087 8.981 1.00 93.75 103 ILE A CA 1
ATOM 817 C C . ILE A 1 103 ? 5.903 8.714 8.048 1.00 93.75 103 ILE A C 1
ATOM 819 O O . ILE A 1 103 ? 7.007 9.048 8.485 1.00 93.75 103 ILE A O 1
ATOM 823 N N . GLU A 1 104 ? 5.538 8.987 6.792 1.00 92.94 104 GLU A N 1
ATOM 824 C CA . GLU A 1 104 ? 6.372 9.708 5.821 1.00 92.94 104 GLU A CA 1
ATOM 825 C C . GLU A 1 104 ? 6.793 11.072 6.391 1.00 92.94 104 GLU A C 1
ATOM 827 O O . GLU A 1 104 ? 7.981 11.376 6.519 1.00 92.94 104 GLU A O 1
ATOM 832 N N . SER A 1 105 ? 5.815 11.874 6.832 1.00 90.00 105 SER A N 1
ATOM 833 C CA . SER A 1 105 ? 6.057 13.218 7.360 1.00 90.00 105 SER A CA 1
ATOM 834 C C . SER A 1 105 ? 6.908 13.215 8.628 1.00 90.00 105 SER A C 1
ATOM 836 O O . SER A 1 105 ? 7.610 14.196 8.891 1.00 90.00 105 SER A O 1
ATOM 838 N N . ILE A 1 106 ? 6.807 12.178 9.459 1.00 90.44 106 ILE A N 1
ATOM 839 C CA . ILE A 1 106 ? 7.650 12.026 10.638 1.00 90.44 106 ILE A CA 1
ATOM 840 C C . ILE A 1 106 ? 9.083 11.725 10.208 1.00 90.44 106 ILE A C 1
ATOM 842 O O . ILE A 1 106 ? 9.980 12.395 10.722 1.00 90.44 106 ILE A O 1
ATOM 846 N N . SER A 1 107 ? 9.269 10.799 9.262 1.00 85.94 107 SER A N 1
ATOM 847 C CA . SER A 1 107 ? 10.576 10.335 8.782 1.00 85.94 107 SER A CA 1
ATOM 848 C C . SER A 1 107 ? 11.434 11.445 8.163 1.00 85.94 107 SER A C 1
ATOM 850 O O . SER A 1 107 ? 12.652 11.409 8.278 1.00 85.94 107 SER A O 1
ATOM 852 N N . HIS A 1 108 ? 10.825 12.481 7.575 1.00 84.06 108 HIS A N 1
ATOM 853 C CA . HIS A 1 108 ? 11.553 13.597 6.944 1.00 84.06 108 HIS A CA 1
ATOM 854 C C . HIS A 1 108 ? 12.022 14.679 7.930 1.00 84.06 108 HIS A C 1
ATOM 856 O O . HIS A 1 108 ? 12.616 15.678 7.522 1.00 84.06 108 HIS A O 1
ATOM 862 N N . ARG A 1 109 ? 11.726 14.552 9.230 1.00 76.44 109 ARG A N 1
ATOM 863 C CA . ARG A 1 109 ? 12.139 15.550 10.231 1.00 76.44 109 ARG A CA 1
ATOM 864 C C . ARG A 1 109 ? 13.578 15.322 10.682 1.00 76.44 109 ARG A C 1
ATOM 866 O O . ARG A 1 109 ? 14.013 14.192 10.832 1.00 76.44 109 ARG A O 1
ATOM 873 N N . MET A 1 110 ? 14.291 16.405 10.993 1.00 61.22 110 MET A N 1
ATOM 874 C CA . MET A 1 110 ? 15.631 16.308 11.580 1.00 61.22 110 MET A CA 1
ATOM 875 C C . MET A 1 110 ? 15.629 15.435 12.843 1.00 61.22 110 MET A C 1
ATOM 877 O O . MET A 1 110 ? 14.744 15.573 13.693 1.00 61.22 110 MET A O 1
ATOM 881 N N . GLY A 1 111 ? 16.643 14.574 12.964 1.00 61.25 111 GLY A N 1
ATOM 882 C CA . GLY A 1 111 ? 16.813 13.664 14.098 1.00 61.25 111 GLY A CA 1
ATOM 883 C C . GLY A 1 111 ? 16.126 12.303 13.948 1.00 61.25 111 GLY A C 1
ATOM 884 O O . GLY A 1 111 ? 16.073 11.570 14.930 1.00 61.25 111 GLY A O 1
ATOM 885 N N . THR A 1 112 ? 15.601 11.961 12.767 1.00 65.69 112 THR A N 1
ATOM 886 C CA . THR A 1 112 ? 15.162 10.595 12.447 1.00 65.69 112 THR A CA 1
ATOM 887 C C . THR A 1 112 ? 16.309 9.744 11.913 1.00 65.69 112 THR A C 1
ATOM 889 O O . THR A 1 112 ? 17.254 10.245 11.299 1.00 65.69 112 THR A O 1
ATOM 892 N N . ALA A 1 113 ? 16.226 8.439 12.154 1.00 64.94 113 ALA A N 1
ATOM 893 C CA . ALA A 1 113 ? 17.220 7.460 11.727 1.00 64.94 113 ALA A CA 1
ATOM 894 C C . ALA A 1 113 ? 17.133 7.137 10.225 1.00 64.94 113 ALA A C 1
ATOM 896 O O . ALA A 1 113 ? 18.117 6.690 9.636 1.00 64.94 113 ALA A O 1
ATOM 897 N N . CYS A 1 114 ? 15.970 7.353 9.600 1.00 73.12 114 CYS A N 1
ATOM 898 C CA . CYS A 1 114 ? 15.754 7.089 8.180 1.00 73.12 114 CYS A CA 1
ATOM 899 C C . CYS A 1 114 ? 14.763 8.076 7.542 1.00 73.12 114 CYS A C 1
ATOM 901 O O . CYS A 1 114 ? 13.854 8.583 8.200 1.00 73.12 114 CYS A O 1
ATOM 903 N N . CYS A 1 115 ? 14.941 8.313 6.240 1.00 83.44 115 CYS A N 1
ATOM 904 C CA . CYS A 1 115 ? 14.047 9.104 5.398 1.00 83.44 115 CYS A CA 1
ATOM 905 C C . CYS A 1 115 ? 13.225 8.150 4.523 1.00 83.44 115 CYS A C 1
ATOM 907 O O . CYS A 1 115 ? 13.748 7.609 3.549 1.00 83.44 115 CYS A O 1
ATOM 909 N N . LEU A 1 116 ? 11.967 7.892 4.879 1.00 88.81 116 LEU A N 1
ATOM 910 C CA . LEU A 1 116 ? 11.113 7.003 4.091 1.00 88.81 116 LEU A CA 1
ATOM 911 C C . LEU A 1 116 ? 10.625 7.738 2.845 1.00 88.81 116 LEU A C 1
ATOM 913 O O . LEU A 1 116 ? 10.141 8.868 2.945 1.00 88.81 116 LEU A O 1
ATOM 917 N N . SER A 1 117 ? 10.729 7.109 1.681 1.00 91.44 117 SER A N 1
ATOM 918 C CA . SER A 1 117 ? 10.053 7.610 0.486 1.00 91.44 117 SER A CA 1
ATOM 919 C C . SER A 1 117 ? 8.548 7.345 0.557 1.00 91.44 117 SER A C 1
ATOM 921 O O . SER A 1 117 ? 8.040 6.726 1.498 1.00 91.44 117 SER A O 1
ATOM 923 N N . HIS A 1 118 ? 7.814 7.872 -0.420 1.00 93.31 118 HIS A N 1
ATOM 924 C CA . HIS A 1 118 ? 6.359 7.827 -0.407 1.00 93.31 118 HIS A CA 1
ATOM 925 C C . HIS A 1 118 ? 5.829 6.391 -0.465 1.00 93.31 118 HIS A C 1
ATOM 927 O O . HIS A 1 118 ? 5.080 5.986 0.422 1.00 93.31 118 HIS A O 1
ATOM 933 N N . GLY A 1 119 ? 6.272 5.593 -1.437 1.00 95.12 119 GLY A N 1
ATOM 934 C CA . GLY A 1 119 ? 5.831 4.210 -1.585 1.00 95.12 119 GLY A CA 1
ATOM 935 C C . GLY A 1 119 ? 6.247 3.326 -0.413 1.00 95.12 119 GLY A C 1
ATOM 936 O O . GLY A 1 119 ? 5.462 2.496 0.039 1.00 95.12 119 GLY A O 1
ATOM 937 N N . GLN A 1 120 ? 7.421 3.578 0.175 1.00 95.31 120 GLN A N 1
ATOM 938 C CA . GLN A 1 120 ? 7.839 2.935 1.426 1.00 95.31 120 GLN A CA 1
ATOM 939 C C . GLN A 1 120 ? 6.863 3.216 2.580 1.00 95.31 120 GLN A C 1
ATOM 941 O O . GLN A 1 120 ? 6.479 2.308 3.315 1.00 95.31 120 GLN A O 1
ATOM 946 N N . ALA A 1 121 ? 6.441 4.469 2.753 1.00 95.62 121 ALA A N 1
ATOM 947 C CA . ALA A 1 121 ? 5.485 4.826 3.794 1.00 95.62 121 ALA A CA 1
ATOM 948 C C . ALA A 1 121 ? 4.071 4.290 3.501 1.00 95.62 121 ALA A C 1
ATOM 950 O O . ALA A 1 121 ? 3.374 3.866 4.425 1.00 95.62 121 ALA A O 1
ATOM 951 N N . VAL A 1 122 ? 3.658 4.263 2.229 1.00 97.69 122 VAL A N 1
ATOM 952 C CA . VAL A 1 122 ? 2.395 3.652 1.783 1.00 97.69 122 VAL A CA 1
ATOM 953 C C . VAL A 1 122 ? 2.381 2.151 2.070 1.00 97.69 122 VAL A C 1
ATOM 955 O O . VAL A 1 122 ? 1.375 1.661 2.578 1.00 97.69 122 VAL A O 1
ATOM 958 N N . ALA A 1 123 ? 3.484 1.434 1.843 1.00 98.00 123 ALA A N 1
ATOM 959 C CA . ALA A 1 123 ? 3.608 0.007 2.146 1.00 98.00 123 ALA A CA 1
ATOM 960 C C . ALA A 1 123 ? 3.396 -0.294 3.642 1.00 98.00 123 ALA A C 1
ATOM 962 O O . ALA A 1 123 ? 2.550 -1.119 3.990 1.00 98.00 123 ALA A O 1
ATOM 963 N N . ILE A 1 124 ? 4.066 0.446 4.536 1.00 98.00 124 ILE A N 1
ATOM 964 C CA . ILE A 1 124 ? 3.830 0.353 5.990 1.00 98.00 124 ILE A CA 1
ATOM 965 C C . ILE A 1 124 ? 2.362 0.671 6.312 1.00 98.00 124 ILE A C 1
ATOM 967 O O . ILE A 1 124 ? 1.710 -0.025 7.088 1.00 98.00 124 ILE A O 1
ATOM 971 N N . GLY A 1 125 ? 1.814 1.710 5.682 1.00 98.25 125 GLY A N 1
ATOM 972 C CA . GLY A 1 125 ? 0.412 2.080 5.819 1.00 98.25 125 GLY A CA 1
ATOM 973 C C . GLY A 1 125 ? -0.561 0.967 5.416 1.00 98.25 125 GLY A C 1
ATOM 974 O O . GLY A 1 125 ? -1.567 0.772 6.098 1.00 98.25 125 GLY A O 1
ATOM 975 N N . CYS A 1 126 ? -0.269 0.225 4.344 1.00 98.62 126 CYS A N 1
ATOM 976 C CA . CYS A 1 126 ? -1.075 -0.907 3.877 1.00 98.62 126 CYS A CA 1
ATOM 977 C C . CYS A 1 126 ? -1.103 -2.040 4.909 1.00 98.62 126 CYS A C 1
ATOM 979 O O . CYS A 1 126 ? -2.165 -2.600 5.169 1.00 98.62 126 CYS A O 1
ATOM 981 N N . VAL A 1 127 ? 0.035 -2.329 5.547 1.00 98.69 127 VAL A N 1
ATOM 982 C CA . VAL A 1 127 ? 0.134 -3.329 6.624 1.00 98.69 127 VAL A CA 1
ATOM 983 C C . VAL A 1 127 ? -0.707 -2.906 7.827 1.00 98.69 127 VAL A C 1
ATOM 985 O O . VAL A 1 127 ? -1.482 -3.703 8.355 1.00 98.69 127 VAL A O 1
ATOM 988 N N . ILE A 1 128 ? -0.627 -1.632 8.229 1.00 98.56 128 ILE A N 1
ATOM 989 C CA . ILE A 1 128 ? -1.444 -1.110 9.333 1.00 98.56 128 ILE A CA 1
ATOM 990 C C . ILE A 1 128 ? -2.935 -1.178 8.982 1.00 98.56 128 ILE A C 1
ATOM 992 O O . ILE A 1 128 ? -3.737 -1.581 9.820 1.00 98.56 128 ILE A O 1
ATOM 996 N N . ALA A 1 129 ? -3.322 -0.828 7.753 1.00 98.31 129 ALA A N 1
ATOM 997 C CA . ALA A 1 129 ? -4.712 -0.911 7.308 1.00 98.31 129 ALA A CA 1
ATOM 998 C C . ALA A 1 129 ? -5.237 -2.360 7.305 1.00 98.31 129 ALA A C 1
ATOM 1000 O O . ALA A 1 129 ? -6.355 -2.595 7.762 1.00 98.31 129 ALA A O 1
ATOM 1001 N N . ALA A 1 130 ? -4.425 -3.337 6.883 1.00 98.38 130 ALA A N 1
ATOM 1002 C CA . ALA A 1 130 ? -4.762 -4.758 6.980 1.00 98.38 130 ALA A CA 1
ATOM 1003 C C . ALA A 1 130 ? -4.930 -5.210 8.444 1.00 98.38 130 ALA A C 1
ATOM 1005 O O . ALA A 1 130 ? -5.900 -5.892 8.775 1.00 98.38 130 ALA A O 1
ATOM 1006 N N . ARG A 1 131 ? -4.043 -4.770 9.349 1.00 98.50 131 ARG A N 1
ATOM 1007 C CA . ARG A 1 131 ? -4.146 -5.046 10.794 1.00 98.50 131 ARG A CA 1
ATOM 1008 C C . ARG A 1 131 ? -5.401 -4.439 11.412 1.00 98.50 131 ARG A C 1
ATOM 1010 O O . ARG A 1 131 ? -6.081 -5.113 12.177 1.00 98.50 131 ARG A O 1
ATOM 1017 N N . VAL A 1 132 ? -5.740 -3.198 11.064 1.00 98.38 132 VAL A N 1
ATOM 1018 C CA . VAL A 1 132 ? -6.992 -2.557 11.498 1.00 98.38 132 VAL A CA 1
ATOM 1019 C C . VAL A 1 132 ? -8.201 -3.348 10.998 1.00 98.38 132 VAL A C 1
ATOM 1021 O O . VAL A 1 132 ? -9.091 -3.650 11.788 1.00 98.38 132 VAL A O 1
ATOM 1024 N N . ALA A 1 133 ? -8.216 -3.744 9.722 1.00 97.81 133 ALA A N 1
ATOM 1025 C CA . ALA A 1 133 ? -9.301 -4.543 9.158 1.00 97.81 133 ALA A CA 1
ATOM 1026 C C . ALA A 1 133 ? -9.478 -5.880 9.899 1.00 97.81 133 ALA A C 1
ATOM 1028 O O . ALA A 1 133 ? -10.605 -6.259 10.217 1.00 97.81 133 ALA A O 1
ATOM 1029 N N . PHE A 1 134 ? -8.378 -6.561 10.235 1.00 98.19 134 PHE A N 1
ATOM 1030 C CA . PHE A 1 134 ? -8.407 -7.774 11.052 1.00 98.19 134 PHE A CA 1
ATOM 1031 C C . PHE A 1 134 ? -8.943 -7.510 12.465 1.00 98.19 134 PHE A C 1
ATOM 1033 O O . PHE A 1 134 ? -9.858 -8.195 12.910 1.00 98.19 134 PHE A O 1
ATOM 1040 N N . LEU A 1 135 ? -8.431 -6.491 13.164 1.00 97.56 135 LEU A N 1
ATOM 1041 C CA . LEU A 1 135 ? -8.870 -6.147 14.524 1.00 97.56 135 LEU A CA 1
ATOM 1042 C C . LEU A 1 135 ? -10.367 -5.806 14.588 1.00 97.56 135 LEU A C 1
ATOM 1044 O O . LEU A 1 135 ? -11.014 -6.097 15.590 1.00 97.56 135 LEU A O 1
ATOM 1048 N N . MET A 1 136 ? -10.922 -5.250 13.511 1.00 96.06 136 MET A N 1
ATOM 1049 C CA . MET A 1 136 ? -12.351 -4.955 13.360 1.00 96.06 136 MET A CA 1
ATOM 1050 C C . MET A 1 136 ? -13.189 -6.155 12.872 1.00 96.06 136 MET A C 1
ATOM 1052 O O . MET A 1 136 ? -14.386 -6.007 12.627 1.00 96.06 136 MET A O 1
ATOM 1056 N N . GLY A 1 137 ? -12.576 -7.328 12.681 1.00 95.88 137 GLY A N 1
ATOM 1057 C CA . GLY A 1 137 ? -13.243 -8.540 12.196 1.00 95.88 137 GLY A CA 1
ATOM 1058 C C . GLY A 1 137 ? -13.647 -8.500 10.717 1.00 95.88 137 GLY A C 1
ATOM 1059 O O . GLY A 1 137 ? -14.446 -9.327 10.275 1.00 95.88 137 GLY A O 1
ATOM 1060 N N . LEU A 1 138 ? -13.129 -7.544 9.941 1.00 95.88 138 LEU A N 1
ATOM 1061 C CA . LEU A 1 138 ? -13.486 -7.330 8.532 1.00 95.88 138 LEU A CA 1
ATOM 1062 C C . LEU A 1 138 ? -12.661 -8.194 7.572 1.00 95.88 138 LEU A C 1
ATOM 1064 O O . LEU A 1 138 ? -13.142 -8.535 6.493 1.00 95.88 138 LEU A O 1
ATOM 1068 N N . ALA A 1 139 ? -11.444 -8.543 7.981 1.00 96.38 139 ALA A N 1
ATOM 1069 C CA . ALA A 1 139 ? -10.455 -9.277 7.202 1.00 96.38 139 ALA A CA 1
ATOM 1070 C C . ALA A 1 139 ? -9.907 -10.477 7.982 1.00 96.38 139 ALA A C 1
ATOM 1072 O O . ALA A 1 139 ? -9.906 -10.486 9.214 1.00 96.38 139 ALA A O 1
ATOM 1073 N N . GLU A 1 140 ? -9.394 -11.467 7.256 1.00 96.62 140 GLU A N 1
ATOM 1074 C CA . GLU A 1 140 ? -8.620 -12.565 7.836 1.00 96.62 140 GLU A CA 1
ATOM 1075 C C . GLU A 1 140 ? -7.172 -12.144 8.124 1.00 96.62 140 GLU A C 1
ATOM 1077 O O . GLU A 1 140 ? -6.602 -11.295 7.436 1.00 96.62 140 GLU A O 1
ATOM 1082 N N . GLU A 1 141 ? -6.553 -12.783 9.118 1.00 96.00 141 GLU A N 1
ATOM 1083 C CA . GLU A 1 141 ? -5.153 -12.546 9.501 1.00 96.00 141 GLU A CA 1
ATOM 1084 C C . GLU A 1 141 ? -4.174 -12.822 8.350 1.00 96.00 141 GLU A C 1
ATOM 1086 O O . GLU A 1 141 ? -3.184 -12.111 8.187 1.00 96.00 141 GLU A O 1
ATOM 1091 N N . SER A 1 142 ? -4.514 -13.782 7.484 1.00 96.75 142 SER A N 1
ATOM 1092 C CA . SER A 1 142 ? -3.754 -14.153 6.284 1.00 96.75 142 SER A CA 1
ATOM 1093 C C . SER A 1 142 ? -3.489 -12.972 5.342 1.00 96.75 142 SER A C 1
ATOM 1095 O O . SER A 1 142 ? -2.491 -12.963 4.624 1.00 96.75 142 SER A O 1
ATOM 1097 N N . ILE A 1 143 ? -4.338 -11.936 5.358 1.00 96.94 143 ILE A N 1
ATOM 1098 C CA . ILE A 1 143 ? -4.139 -10.721 4.557 1.00 96.94 143 ILE A CA 1
ATOM 1099 C C . ILE A 1 143 ? -2.958 -9.903 5.081 1.00 96.94 143 ILE A C 1
ATOM 1101 O O . ILE A 1 143 ? -2.222 -9.323 4.281 1.00 96.94 143 ILE A O 1
ATOM 1105 N N . ILE A 1 144 ? -2.753 -9.862 6.401 1.00 98.25 144 ILE A N 1
ATOM 1106 C CA . ILE A 1 144 ? -1.606 -9.180 7.013 1.00 98.25 144 ILE A CA 1
ATOM 1107 C C . ILE A 1 144 ? -0.326 -9.878 6.557 1.00 98.25 144 ILE A C 1
ATOM 1109 O O . ILE A 1 144 ? 0.549 -9.226 5.995 1.00 98.25 144 ILE A O 1
ATOM 1113 N N . GLU A 1 145 ? -0.262 -11.202 6.714 1.00 97.00 145 GLU A N 1
ATOM 1114 C CA . GLU A 1 145 ? 0.897 -12.009 6.320 1.00 97.00 145 GLU A CA 1
ATOM 1115 C C . GLU A 1 145 ? 1.215 -11.847 4.831 1.00 97.00 145 GLU A C 1
ATOM 1117 O O . GLU A 1 145 ? 2.357 -11.577 4.463 1.00 97.00 145 GLU A O 1
ATOM 1122 N N . ARG A 1 146 ? 0.194 -11.934 3.971 1.00 97.62 146 ARG A N 1
ATOM 1123 C CA . ARG A 1 146 ? 0.336 -11.757 2.521 1.00 97.62 146 ARG A CA 1
ATOM 1124 C C . ARG A 1 146 ? 0.841 -10.354 2.166 1.00 97.62 146 ARG A C 1
ATOM 1126 O O . ARG A 1 146 ? 1.720 -10.213 1.321 1.00 97.62 146 ARG A O 1
ATOM 1133 N N . THR A 1 147 ? 0.344 -9.322 2.855 1.00 98.44 147 THR A N 1
ATOM 1134 C CA . THR A 1 147 ? 0.793 -7.928 2.676 1.00 98.44 147 THR A CA 1
ATOM 1135 C C . THR A 1 147 ? 2.253 -7.747 3.105 1.00 98.44 147 THR A C 1
ATOM 1137 O O . THR A 1 147 ? 3.031 -7.106 2.404 1.00 98.44 147 THR A O 1
ATOM 1140 N N . GLU A 1 148 ? 2.661 -8.321 4.235 1.00 97.88 148 GLU A N 1
ATOM 1141 C CA . GLU A 1 148 ? 4.049 -8.246 4.706 1.00 97.88 148 GLU A CA 1
ATOM 1142 C C . GLU A 1 148 ? 5.009 -8.989 3.770 1.00 97.88 148 GLU A C 1
ATOM 1144 O O . GLU A 1 148 ? 6.070 -8.461 3.433 1.00 97.88 148 GLU A O 1
ATOM 1149 N N . GLN A 1 149 ? 4.617 -10.174 3.296 1.00 97.69 149 GLN A N 1
ATOM 1150 C CA . GLN A 1 149 ? 5.406 -10.984 2.368 1.00 97.69 149 GLN A CA 1
ATOM 1151 C C . GLN A 1 149 ? 5.628 -10.273 1.032 1.00 97.69 149 GLN A C 1
ATOM 1153 O O . GLN A 1 149 ? 6.764 -10.225 0.554 1.00 97.69 149 GLN A O 1
ATOM 1158 N N . ILE A 1 150 ? 4.581 -9.684 0.443 1.00 98.06 150 ILE A N 1
ATOM 1159 C CA . ILE A 1 150 ? 4.722 -8.978 -0.834 1.00 98.06 150 ILE A CA 1
ATOM 1160 C C . ILE A 1 150 ? 5.542 -7.691 -0.686 1.00 98.06 150 ILE A C 1
ATOM 1162 O O . ILE A 1 150 ? 6.379 -7.398 -1.538 1.00 98.06 150 ILE A O 1
ATOM 1166 N N . CYS A 1 151 ? 5.391 -6.962 0.426 1.00 97.19 151 CYS A N 1
ATOM 1167 C CA . CYS A 1 151 ? 6.245 -5.816 0.732 1.00 97.19 151 CYS A CA 1
ATOM 1168 C C . CYS A 1 151 ? 7.715 -6.243 0.851 1.00 97.19 151 CYS A C 1
ATOM 1170 O O . CYS A 1 151 ? 8.580 -5.670 0.190 1.00 97.19 151 CYS A O 1
ATOM 1172 N N . ALA A 1 152 ? 7.998 -7.290 1.630 1.00 95.62 152 ALA A N 1
ATOM 1173 C CA . ALA A 1 152 ? 9.351 -7.812 1.796 1.00 95.62 152 ALA A CA 1
ATOM 1174 C C . ALA A 1 152 ? 9.967 -8.272 0.464 1.00 95.62 152 ALA A C 1
ATOM 1176 O O . ALA A 1 152 ? 11.145 -8.011 0.217 1.00 95.62 152 ALA A O 1
ATOM 1177 N N . LYS A 1 153 ? 9.174 -8.911 -0.408 1.00 95.94 153 LYS A N 1
ATOM 1178 C CA . LYS A 1 153 ? 9.610 -9.375 -1.733 1.00 95.94 153 LYS A CA 1
ATOM 1179 C C . LYS A 1 153 ? 10.124 -8.241 -2.622 1.00 95.94 153 LYS A C 1
ATOM 1181 O O . LYS A 1 153 ? 11.099 -8.438 -3.341 1.00 95.94 153 LYS A O 1
ATOM 1186 N N . TYR A 1 154 ? 9.497 -7.069 -2.557 1.00 95.81 154 TYR A N 1
ATOM 1187 C CA . TYR A 1 154 ? 9.858 -5.899 -3.364 1.00 95.81 154 TYR A CA 1
ATOM 1188 C C . TYR A 1 154 ? 10.684 -4.858 -2.601 1.00 95.81 154 TYR A C 1
ATOM 1190 O O . TYR A 1 154 ? 10.664 -3.681 -2.949 1.00 95.81 154 TYR A O 1
ATOM 1198 N N . ASP A 1 155 ? 11.414 -5.279 -1.562 1.00 92.38 155 ASP A N 1
ATOM 1199 C CA . ASP A 1 155 ? 12.283 -4.416 -0.751 1.00 92.38 155 ASP A CA 1
ATOM 1200 C C . ASP A 1 155 ? 11.562 -3.205 -0.112 1.00 92.38 155 ASP A C 1
ATOM 1202 O O . ASP A 1 155 ? 12.183 -2.196 0.246 1.00 92.38 155 ASP A O 1
ATOM 1206 N N . LEU A 1 156 ? 10.250 -3.320 0.109 1.00 94.06 156 LEU A N 1
ATOM 1207 C CA . LEU A 1 156 ? 9.447 -2.330 0.817 1.00 94.06 156 LEU A CA 1
ATOM 1208 C C . LEU A 1 156 ? 9.462 -2.604 2.328 1.00 94.06 156 LEU A C 1
ATOM 1210 O O . LEU A 1 156 ? 9.300 -3.749 2.764 1.00 94.06 156 LEU A O 1
ATOM 1214 N N . PRO A 1 157 ? 9.606 -1.567 3.170 1.00 94.31 157 PRO A N 1
ATOM 1215 C CA . PRO A 1 157 ? 9.426 -1.731 4.599 1.00 94.31 157 PRO A CA 1
ATOM 1216 C C . PRO A 1 157 ? 7.954 -2.005 4.918 1.00 94.31 157 PRO A C 1
ATO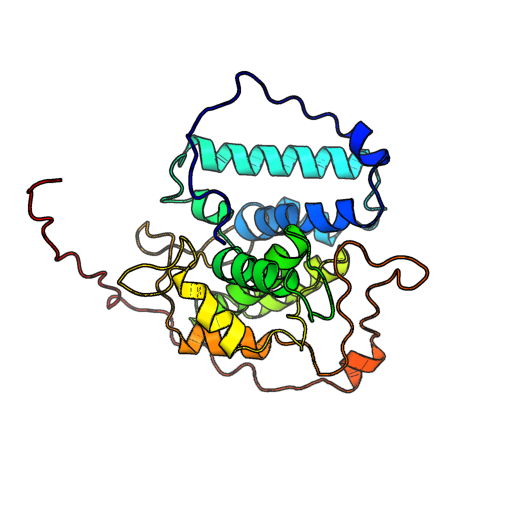M 1218 O O . PRO A 1 157 ? 7.051 -1.365 4.384 1.00 94.31 157 PRO A O 1
ATOM 1221 N N . TYR A 1 158 ? 7.728 -2.931 5.843 1.00 95.12 158 TYR A N 1
ATOM 1222 C CA . TYR A 1 158 ? 6.403 -3.265 6.372 1.00 95.12 158 TYR A CA 1
ATOM 1223 C C . TYR A 1 158 ? 6.290 -3.009 7.884 1.00 95.12 158 TYR A C 1
ATOM 1225 O O . TYR A 1 158 ? 5.236 -3.221 8.473 1.00 95.12 158 TYR A O 1
ATOM 1233 N N . LEU A 1 159 ? 7.366 -2.514 8.508 1.00 95.69 159 LEU A N 1
ATOM 1234 C CA . LEU A 1 159 ? 7.423 -2.112 9.912 1.00 95.69 159 LEU A CA 1
ATOM 1235 C C . LEU A 1 159 ? 7.714 -0.614 10.028 1.00 95.69 159 LEU A C 1
ATOM 1237 O O . LEU A 1 159 ? 8.411 -0.027 9.199 1.00 95.69 159 LEU A O 1
ATOM 1241 N N . ILE A 1 160 ? 7.213 -0.008 11.097 1.00 94.44 160 ILE A N 1
ATOM 1242 C CA . ILE A 1 160 ? 7.437 1.394 11.437 1.00 94.44 160 ILE A CA 1
ATOM 1243 C C . ILE A 1 160 ? 8.826 1.539 12.079 1.00 94.44 160 ILE A C 1
ATOM 1245 O O . ILE A 1 160 ? 9.125 0.810 13.029 1.00 94.44 160 ILE A O 1
ATOM 1249 N N . PRO A 1 161 ? 9.667 2.496 11.641 1.00 90.44 161 PRO A N 1
ATOM 1250 C CA . PRO A 1 161 ? 10.936 2.792 12.304 1.00 90.44 161 PRO A CA 1
ATOM 1251 C C . PRO A 1 161 ? 10.770 3.065 13.805 1.00 90.44 161 PRO A C 1
ATOM 1253 O O . PRO A 1 161 ? 9.916 3.851 14.215 1.00 90.44 161 PRO A O 1
ATOM 1256 N N . ALA A 1 162 ? 11.601 2.423 14.635 1.00 87.12 162 ALA A N 1
ATOM 1257 C CA . ALA A 1 162 ? 11.475 2.444 16.098 1.00 87.12 162 ALA A CA 1
ATOM 1258 C C . ALA A 1 162 ? 11.597 3.851 16.726 1.00 87.12 162 ALA A C 1
ATOM 1260 O O . ALA A 1 162 ? 11.165 4.074 17.856 1.00 87.12 162 ALA A O 1
ATOM 1261 N N . ASP A 1 163 ? 12.167 4.817 16.001 1.00 83.19 163 ASP A N 1
ATOM 1262 C CA . ASP A 1 163 ? 12.285 6.226 16.394 1.00 83.19 163 ASP A CA 1
ATOM 1263 C C . ASP A 1 163 ? 10.997 7.046 16.155 1.00 83.19 163 ASP A C 1
ATOM 1265 O O . ASP A 1 163 ? 10.894 8.210 16.566 1.00 83.19 163 ASP A O 1
ATOM 1269 N N . GLN A 1 164 ? 9.982 6.453 15.522 1.00 88.56 164 GLN A N 1
ATOM 1270 C CA . GLN A 1 164 ? 8.665 7.047 15.316 1.00 88.56 164 GLN A CA 1
ATOM 1271 C C . GLN A 1 164 ? 7.672 6.513 16.349 1.00 88.56 164 GLN A C 1
ATOM 1273 O O . GLN A 1 164 ? 6.860 5.644 16.056 1.00 88.56 164 GLN A O 1
ATOM 1278 N N . SER A 1 165 ? 7.736 7.034 17.579 1.00 91.06 165 SER A N 1
ATOM 1279 C CA . SER A 1 165 ? 6.843 6.589 18.656 1.00 91.06 165 SER A CA 1
ATOM 1280 C C . SER A 1 165 ? 5.361 6.634 18.260 1.00 91.06 165 SER A C 1
ATOM 1282 O O . SER A 1 165 ? 4.914 7.532 17.537 1.00 91.06 165 SER A O 1
ATOM 1284 N N . VAL A 1 166 ? 4.585 5.697 18.807 1.00 95.06 166 VAL A N 1
ATOM 1285 C CA . VAL A 1 166 ? 3.138 5.562 18.574 1.00 95.06 166 VAL A CA 1
ATOM 1286 C C . VAL A 1 166 ? 2.411 6.889 18.805 1.00 95.06 166 VAL A C 1
ATOM 1288 O O . VAL A 1 166 ? 1.667 7.348 17.944 1.00 95.06 166 VAL A O 1
ATOM 1291 N N . ASP A 1 167 ? 2.694 7.580 19.913 1.00 95.00 167 ASP A N 1
ATOM 1292 C CA . ASP A 1 167 ? 2.071 8.874 20.228 1.00 95.00 167 ASP A CA 1
ATOM 1293 C C . ASP A 1 167 ? 2.377 9.952 19.184 1.00 95.00 167 ASP A C 1
ATOM 1295 O O . ASP A 1 167 ? 1.520 10.773 18.844 1.00 95.00 167 ASP A O 1
ATOM 1299 N N . ARG A 1 168 ? 3.593 9.943 18.625 1.00 92.81 168 ARG A N 1
ATOM 1300 C CA . ARG A 1 168 ? 3.987 10.886 17.576 1.00 92.81 168 ARG A CA 1
ATOM 1301 C C . ARG A 1 168 ? 3.203 10.630 16.293 1.00 92.81 168 ARG A C 1
ATOM 1303 O O . ARG A 1 168 ? 2.830 11.606 15.642 1.00 92.81 168 ARG A O 1
ATOM 1310 N N . ILE A 1 169 ? 2.928 9.371 15.959 1.00 94.69 169 ILE A N 1
ATOM 1311 C CA . ILE A 1 169 ? 2.100 8.979 14.808 1.00 94.69 169 ILE A CA 1
ATOM 1312 C C . ILE A 1 169 ? 0.639 9.363 15.049 1.00 94.69 169 ILE A C 1
ATOM 1314 O O . ILE A 1 169 ? 0.063 10.087 14.237 1.00 94.69 169 ILE A O 1
ATOM 1318 N N . MET A 1 170 ? 0.072 8.989 16.198 1.00 95.44 170 MET A N 1
ATOM 1319 C CA . MET A 1 170 ? -1.316 9.306 16.552 1.00 95.44 170 MET A CA 1
ATOM 1320 C C . MET A 1 170 ? -1.573 10.820 16.549 1.00 95.44 170 MET A C 1
ATOM 1322 O O . MET A 1 170 ? -2.555 11.282 15.974 1.00 95.44 170 MET A O 1
ATOM 1326 N N . SER A 1 171 ? -0.637 11.629 17.069 1.00 93.88 171 SER A N 1
ATOM 1327 C CA . SER A 1 171 ? -0.746 13.102 17.060 1.00 93.88 171 SER A CA 1
ATOM 1328 C C . SER A 1 171 ? -0.781 13.737 15.661 1.00 93.88 171 SER A C 1
ATOM 1330 O O . SER A 1 171 ? -1.067 14.929 15.527 1.00 93.88 171 SER A O 1
ATOM 1332 N N . LYS A 1 172 ? -0.458 12.974 14.608 1.00 92.56 172 LYS A N 1
ATOM 1333 C CA . LYS A 1 172 ? -0.468 13.440 13.217 1.00 92.56 172 LYS A CA 1
ATOM 1334 C C . LYS A 1 172 ? -1.750 13.111 12.464 1.00 92.56 172 LYS A C 1
ATOM 1336 O O . LYS A 1 172 ? -2.009 13.783 11.466 1.00 92.56 172 LYS A O 1
ATOM 1341 N N . LEU A 1 173 ? -2.559 12.168 12.947 1.00 91.12 173 LEU A N 1
ATOM 1342 C CA . LEU A 1 173 ? -3.823 11.787 12.312 1.00 91.12 173 LEU A CA 1
ATOM 1343 C C . LEU A 1 173 ? -4.778 12.971 12.082 1.00 91.12 173 LEU A C 1
ATOM 1345 O O . LEU A 1 173 ? -5.285 13.068 10.965 1.00 91.12 173 LEU A O 1
ATOM 1349 N N . PRO A 1 174 ? -4.949 13.934 13.018 1.00 89.56 174 PRO A N 1
ATOM 1350 C CA . PRO A 1 174 ? -5.856 15.070 12.812 1.00 89.56 174 PRO A CA 1
ATOM 1351 C C . PRO A 1 174 ? -5.503 15.987 11.634 1.00 89.56 174 PRO A C 1
ATOM 1353 O O . PRO A 1 174 ? -6.323 16.791 11.206 1.00 89.56 174 PRO A O 1
ATOM 1356 N N . PHE A 1 175 ? -4.278 15.894 11.108 1.00 85.06 175 PHE A N 1
ATOM 1357 C CA . PHE A 1 175 ? -3.827 16.683 9.960 1.00 85.06 175 PHE A CA 1
ATOM 1358 C C . PHE A 1 175 ? -3.983 15.940 8.624 1.00 85.06 175 PHE A C 1
ATOM 1360 O O . PHE A 1 175 ? -3.572 16.466 7.588 1.00 85.06 175 PHE A O 1
ATOM 1367 N N . ASN A 1 176 ? -4.527 14.718 8.630 1.00 84.81 176 ASN A N 1
ATOM 1368 C CA . ASN A 1 176 ? -4.790 13.933 7.427 1.00 84.81 176 ASN A CA 1
ATOM 1369 C C . ASN A 1 176 ? -6.198 14.238 6.882 1.00 84.81 176 ASN A C 1
ATOM 1371 O O . ASN A 1 176 ? -7.136 14.428 7.652 1.00 84.81 176 ASN A O 1
ATOM 1375 N N . LYS A 1 177 ? -6.371 14.216 5.551 1.00 81.88 177 LYS A N 1
ATOM 1376 C CA . LYS A 1 177 ? -7.675 14.389 4.875 1.00 81.88 177 LYS A CA 1
ATOM 1377 C C . LYS A 1 177 ? -8.717 13.339 5.276 1.00 81.88 177 LYS A C 1
ATOM 1379 O O . LYS A 1 177 ? -9.903 13.515 5.026 1.00 81.88 177 LYS A O 1
ATOM 1384 N N . THR A 1 178 ? -8.263 12.231 5.854 1.00 83.12 178 THR A N 1
ATOM 1385 C CA . THR A 1 178 ? -9.095 11.140 6.362 1.00 83.12 178 THR A CA 1
ATOM 1386 C C . THR A 1 178 ? -9.666 11.410 7.751 1.00 83.12 178 THR A C 1
ATOM 1388 O O . THR A 1 178 ? -10.515 10.653 8.208 1.00 83.12 178 THR A O 1
ATOM 1391 N N . TRP A 1 179 ? -9.208 12.452 8.446 1.00 87.56 179 TRP A N 1
ATOM 1392 C CA . TRP A 1 179 ? -9.748 12.831 9.744 1.00 87.56 179 TRP A CA 1
ATOM 1393 C C . TRP A 1 179 ? -10.968 13.736 9.578 1.00 87.56 179 TRP A C 1
ATOM 1395 O O . TRP A 1 179 ? -10.956 14.705 8.818 1.00 87.56 179 TRP A O 1
ATOM 1405 N N . THR A 1 180 ? -12.036 13.407 10.295 1.00 86.69 180 THR A N 1
ATOM 1406 C CA . THR A 1 180 ? -13.323 14.102 10.254 1.00 86.69 180 THR A CA 1
ATOM 1407 C C . THR A 1 180 ? -13.786 14.436 11.672 1.00 86.69 180 THR A C 1
ATOM 1409 O O . THR A 1 180 ? -13.138 14.071 12.652 1.00 86.69 180 THR A O 1
ATOM 1412 N N . LYS A 1 181 ? -14.945 15.096 11.810 1.00 79.19 181 LYS A N 1
ATOM 1413 C CA . LYS A 1 181 ? -15.564 15.334 13.127 1.00 79.19 181 LYS A CA 1
ATOM 1414 C C . LYS A 1 181 ? -15.893 14.038 13.879 1.00 79.19 181 LYS A C 1
ATOM 1416 O O . LYS A 1 181 ? -15.965 14.062 15.101 1.00 79.19 181 LYS A O 1
ATOM 1421 N N . GLU A 1 182 ? -16.094 12.943 13.150 1.00 75.06 182 GLU A N 1
ATOM 1422 C CA .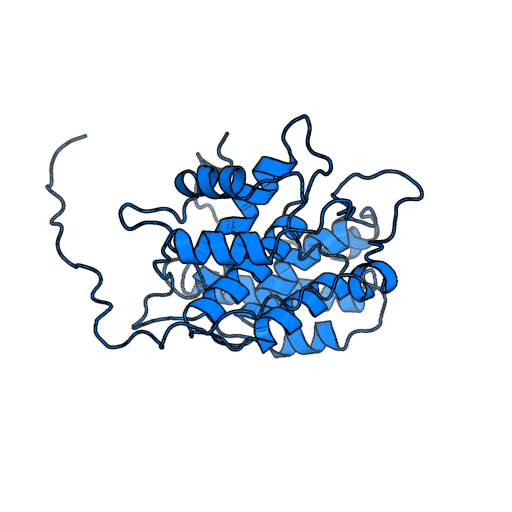 GLU A 1 182 ? -16.439 11.617 13.678 1.00 75.06 182 GLU A CA 1
ATOM 1423 C C . GLU A 1 182 ? -15.189 10.781 14.008 1.00 75.06 182 GLU A C 1
ATOM 1425 O O . GLU A 1 182 ? -15.305 9.669 14.512 1.00 75.06 182 GLU A O 1
ATOM 1430 N N . GLY A 1 183 ? -13.990 11.323 13.761 1.00 85.81 183 GLY A N 1
ATOM 1431 C CA . GLY A 1 183 ? -12.715 10.644 13.967 1.00 85.81 183 GLY A CA 1
ATOM 1432 C C . GLY A 1 183 ? -12.034 10.257 12.657 1.00 85.81 183 GLY A C 1
ATOM 1433 O O . GLY A 1 183 ? -12.238 10.881 11.608 1.00 85.81 183 GLY A O 1
ATOM 1434 N N . THR A 1 184 ? -11.165 9.251 12.728 1.00 92.88 184 THR A N 1
ATOM 1435 C CA . THR A 1 184 ? -10.360 8.806 11.588 1.00 92.88 184 THR A CA 1
ATOM 1436 C C . THR A 1 184 ? -11.166 7.860 10.700 1.00 92.88 184 THR A C 1
ATOM 1438 O O . THR A 1 184 ? -11.580 6.788 11.132 1.00 92.88 184 THR A O 1
ATOM 1441 N N . MET A 1 185 ? -11.346 8.242 9.436 1.00 92.94 185 MET A N 1
ATOM 1442 C CA . MET A 1 185 ? -12.048 7.459 8.421 1.00 92.94 185 MET A CA 1
ATOM 1443 C C . MET A 1 185 ? -11.038 6.714 7.544 1.00 92.94 185 MET A C 1
ATOM 1445 O O . MET A 1 185 ? -10.312 7.333 6.765 1.00 92.94 185 MET A O 1
ATOM 1449 N N . MET A 1 186 ? -10.967 5.392 7.649 1.00 94.62 186 MET A N 1
ATOM 1450 C CA . MET A 1 186 ? -9.985 4.577 6.929 1.00 94.62 186 MET A CA 1
ATOM 1451 C C . MET A 1 186 ? -10.604 3.819 5.759 1.00 94.62 186 MET A C 1
ATOM 1453 O O . MET A 1 186 ? -11.744 3.370 5.824 1.00 94.62 186 MET A O 1
ATOM 1457 N N . ALA A 1 187 ? -9.819 3.642 4.699 1.00 94.81 187 ALA A N 1
ATOM 1458 C CA . ALA A 1 187 ? -10.077 2.619 3.696 1.00 94.81 187 ALA A CA 1
ATOM 1459 C C . ALA A 1 187 ? -9.508 1.297 4.211 1.00 94.81 187 ALA A C 1
ATOM 1461 O O . ALA A 1 187 ? -8.330 1.246 4.571 1.00 94.81 187 ALA A O 1
ATOM 1462 N N . LEU A 1 188 ? -10.331 0.254 4.251 1.00 96.50 188 LEU A N 1
ATOM 1463 C CA . LEU A 1 188 ? -9.953 -1.060 4.763 1.00 96.50 188 LEU A CA 1
ATOM 1464 C C . LEU A 1 188 ? -10.172 -2.122 3.688 1.00 96.50 188 LEU A C 1
ATOM 1466 O O . LEU A 1 188 ? -10.965 -1.937 2.765 1.00 96.50 188 LEU A O 1
ATOM 1470 N N . ILE A 1 189 ? -9.446 -3.228 3.796 1.00 95.81 189 ILE A N 1
ATOM 1471 C CA . ILE A 1 189 ? -9.541 -4.366 2.882 1.00 95.81 189 ILE A CA 1
ATOM 1472 C C . ILE A 1 189 ? -10.427 -5.451 3.504 1.00 95.81 189 ILE A C 1
ATOM 1474 O O . ILE A 1 189 ? -10.356 -5.681 4.705 1.00 95.81 189 ILE A O 1
ATOM 1478 N N . GLU A 1 190 ? -11.273 -6.099 2.702 1.00 95.25 190 GLU A N 1
ATOM 1479 C CA . GLU A 1 190 ? -12.066 -7.266 3.133 1.00 95.25 190 GLU A CA 1
ATOM 1480 C C . GLU A 1 190 ? -11.348 -8.564 2.746 1.00 95.25 190 GLU A C 1
ATOM 1482 O O . GLU A 1 190 ? -11.225 -9.495 3.537 1.00 95.25 190 GLU A O 1
ATOM 1487 N N . ARG A 1 191 ? -10.857 -8.611 1.504 1.00 96.44 191 ARG A N 1
ATOM 1488 C CA . ARG A 1 191 ? -10.088 -9.713 0.916 1.00 96.44 191 ARG A CA 1
ATOM 1489 C C . ARG A 1 191 ? -9.234 -9.186 -0.242 1.00 96.44 191 ARG A C 1
ATOM 1491 O O . ARG A 1 191 ? -9.542 -8.108 -0.753 1.00 96.44 191 ARG A O 1
ATOM 1498 N N . PRO A 1 192 ? -8.215 -9.925 -0.710 1.00 96.62 192 PRO A N 1
ATOM 1499 C CA . PRO A 1 192 ? -7.462 -9.540 -1.900 1.00 96.62 192 PRO A CA 1
ATOM 1500 C C . PRO A 1 192 ? -8.377 -9.204 -3.088 1.00 96.62 192 PRO A C 1
ATOM 1502 O O . PRO A 1 192 ? -9.356 -9.913 -3.357 1.00 96.62 192 PRO A O 1
ATOM 1505 N N . GLY A 1 193 ? -8.082 -8.087 -3.750 1.00 94.75 193 GLY A N 1
ATOM 1506 C CA . GLY A 1 193 ? -8.868 -7.524 -4.847 1.00 94.75 193 GLY A CA 1
ATOM 1507 C C . GLY A 1 193 ? -10.191 -6.866 -4.432 1.00 94.75 193 GLY A C 1
ATOM 1508 O O . GLY A 1 193 ? -10.994 -6.542 -5.305 1.00 94.75 193 GLY A O 1
ATOM 1509 N N . LYS A 1 194 ? -10.477 -6.704 -3.130 1.00 93.94 194 LYS A N 1
ATOM 1510 C CA . LYS A 1 194 ? -11.729 -6.092 -2.660 1.00 93.94 194 LYS A CA 1
ATOM 1511 C C . LYS A 1 194 ? -11.543 -5.254 -1.391 1.00 93.94 194 LYS A C 1
ATOM 1513 O O . LYS A 1 194 ? -11.343 -5.776 -0.291 1.00 93.94 194 LYS A O 1
ATOM 1518 N N . VAL A 1 195 ? -11.715 -3.942 -1.538 1.00 94.25 195 VAL A N 1
ATOM 1519 C CA . VAL A 1 195 ? -11.896 -3.024 -0.403 1.00 94.25 195 VAL A CA 1
ATOM 1520 C C . VAL A 1 195 ? -13.226 -3.288 0.301 1.00 94.25 195 VAL A C 1
ATOM 1522 O O . VAL A 1 195 ? -14.232 -3.610 -0.334 1.00 94.25 195 VAL A O 1
ATOM 1525 N N . PHE A 1 196 ? -13.230 -3.150 1.620 1.00 94.19 196 PHE A N 1
ATOM 1526 C CA . PHE A 1 196 ? -14.440 -3.263 2.413 1.00 94.19 196 PHE A CA 1
ATOM 1527 C C . PHE A 1 196 ? -15.376 -2.086 2.119 1.00 94.19 196 PHE A C 1
ATOM 1529 O O . PHE A 1 196 ? -14.946 -0.936 2.009 1.00 94.19 196 PHE A O 1
ATOM 1536 N N . ASN A 1 197 ? -16.671 -2.374 2.029 1.00 91.88 197 ASN A N 1
ATOM 1537 C CA . ASN A 1 197 ? -17.709 -1.359 2.088 1.00 91.88 197 ASN A CA 1
ATOM 1538 C C . ASN A 1 197 ? -18.885 -1.859 2.930 1.00 91.88 197 ASN A C 1
ATOM 1540 O O . ASN A 1 197 ? -19.122 -3.061 3.051 1.00 91.88 197 ASN A O 1
ATOM 1544 N N . PHE A 1 198 ? -19.617 -0.916 3.507 1.00 86.25 198 PHE A N 1
ATOM 1545 C CA . PHE A 1 198 ? -20.862 -1.180 4.211 1.00 86.25 198 PHE A CA 1
ATOM 1546 C C . PHE A 1 198 ? -21.947 -0.289 3.614 1.00 86.25 198 PHE A C 1
ATOM 1548 O O . PHE A 1 198 ? -21.839 0.929 3.694 1.00 86.25 198 PHE A O 1
ATOM 1555 N N . ASP A 1 199 ? -22.948 -0.885 2.965 1.00 84.19 199 ASP A N 1
ATOM 1556 C CA . ASP A 1 199 ? -24.070 -0.165 2.336 1.00 84.19 199 ASP A CA 1
ATOM 1557 C C . ASP A 1 199 ? -23.631 0.992 1.408 1.00 84.19 199 ASP A C 1
ATOM 1559 O O . ASP A 1 199 ? -24.139 2.109 1.444 1.00 84.19 199 ASP A O 1
ATOM 1563 N N . GLY A 1 200 ? -22.589 0.753 0.601 1.00 83.06 200 GLY A N 1
ATOM 1564 C CA . GLY A 1 200 ? -22.025 1.766 -0.300 1.00 83.06 200 GLY A CA 1
ATOM 1565 C C . GLY A 1 200 ? -21.117 2.806 0.373 1.00 83.06 200 GLY A C 1
ATOM 1566 O O . GLY A 1 200 ? -20.608 3.693 -0.313 1.00 83.06 200 GLY A O 1
ATOM 1567 N N . HIS A 1 201 ? -20.851 2.686 1.677 1.00 85.69 201 HIS A N 1
ATOM 1568 C CA . HIS A 1 201 ? -19.844 3.469 2.390 1.00 85.69 201 HIS A CA 1
ATOM 1569 C C . HIS A 1 201 ? -18.493 2.748 2.381 1.00 85.69 201 HIS A C 1
ATOM 1571 O O . HIS A 1 201 ? -18.322 1.697 2.993 1.00 85.69 201 HIS A O 1
ATOM 1577 N N . PHE A 1 202 ? -17.521 3.337 1.689 1.00 89.69 202 PHE A N 1
ATOM 1578 C CA . PHE A 1 202 ? -16.190 2.758 1.464 1.00 89.69 202 PHE A CA 1
ATOM 1579 C C . PHE A 1 202 ? -15.126 3.220 2.476 1.00 89.69 202 PHE A C 1
ATOM 1581 O O . PHE A 1 202 ? -14.000 2.725 2.475 1.00 89.69 202 PHE A O 1
ATOM 1588 N N . LYS A 1 203 ? -15.462 4.190 3.335 1.00 91.38 203 LYS A N 1
ATOM 1589 C CA . LYS A 1 203 ? -14.597 4.676 4.418 1.00 91.38 203 LYS A CA 1
ATOM 1590 C C . LYS A 1 203 ? -15.217 4.285 5.753 1.00 91.38 203 LYS A C 1
ATOM 1592 O O . LYS A 1 203 ? -16.363 4.641 6.017 1.00 91.38 203 LYS A O 1
ATOM 1597 N N . CYS A 1 204 ? -14.454 3.597 6.590 1.00 91.12 204 CYS A N 1
ATOM 1598 C CA . CYS A 1 204 ? -14.896 3.129 7.896 1.00 91.12 204 CYS A CA 1
ATOM 1599 C C . CYS A 1 204 ? -14.408 4.077 8.993 1.00 91.12 204 CYS A C 1
ATOM 1601 O O . CYS A 1 204 ? -13.209 4.367 9.016 1.00 91.12 204 CYS A O 1
ATOM 1603 N N . PRO A 1 205 ? -15.269 4.540 9.914 1.00 93.06 205 PRO A N 1
ATOM 1604 C CA . PRO A 1 205 ? -14.790 5.113 11.163 1.00 93.06 205 PRO A CA 1
ATOM 1605 C C . PRO A 1 205 ? -14.002 4.054 11.938 1.00 93.06 205 PRO A C 1
ATOM 1607 O O . PRO A 1 205 ? -14.449 2.914 12.084 1.00 93.06 205 PRO A O 1
ATOM 1610 N N . VAL A 1 206 ? -12.825 4.433 12.425 1.00 94.81 206 VAL A N 1
ATOM 1611 C CA . VAL A 1 206 ? -11.975 3.581 13.260 1.00 94.81 206 VAL A CA 1
ATOM 1612 C C . VAL A 1 206 ? -11.617 4.355 14.518 1.00 94.81 206 VAL A C 1
ATOM 1614 O O . VAL A 1 206 ? -11.174 5.503 14.444 1.00 94.81 206 VAL A O 1
ATOM 1617 N N . ASP A 1 207 ? -11.823 3.734 15.677 1.00 94.19 207 ASP A N 1
ATOM 1618 C CA . ASP A 1 207 ? -11.487 4.341 16.956 1.00 94.19 207 ASP A CA 1
ATOM 1619 C C . ASP A 1 207 ? -9.965 4.393 17.180 1.00 94.19 207 ASP A C 1
ATOM 1621 O O . ASP A 1 207 ? -9.193 3.552 16.705 1.00 94.19 207 ASP A O 1
ATOM 1625 N N . ASP A 1 208 ? -9.526 5.391 17.947 1.00 94.62 208 ASP A N 1
ATOM 1626 C CA . ASP A 1 208 ? -8.106 5.628 18.203 1.00 94.62 208 ASP A CA 1
ATOM 1627 C C . ASP A 1 208 ? -7.421 4.456 18.926 1.00 94.62 208 ASP A C 1
ATOM 1629 O O . ASP A 1 208 ? -6.211 4.286 18.766 1.00 94.62 208 ASP A O 1
ATOM 1633 N N . ALA A 1 209 ? -8.147 3.645 19.708 1.00 96.00 209 ALA A N 1
ATOM 1634 C CA . ALA A 1 209 ? -7.560 2.502 20.406 1.00 96.00 209 ALA A CA 1
ATOM 1635 C C . ALA A 1 209 ? -7.241 1.362 19.428 1.00 96.00 209 ALA A C 1
ATOM 1637 O O . ALA A 1 209 ? -6.152 0.787 19.502 1.00 96.00 209 ALA A O 1
ATOM 1638 N N . THR A 1 210 ? -8.126 1.093 18.466 1.00 97.56 210 THR A N 1
ATOM 1639 C CA . THR A 1 210 ? -7.881 0.140 17.376 1.00 97.56 210 THR A CA 1
ATOM 1640 C C . THR A 1 210 ? -6.699 0.578 16.511 1.00 97.56 210 THR A C 1
ATOM 1642 O O . THR A 1 210 ? -5.793 -0.222 16.260 1.00 97.56 210 THR A O 1
ATOM 1645 N N . ILE A 1 211 ? -6.639 1.857 16.115 1.00 97.50 211 ILE A N 1
ATOM 1646 C CA . ILE A 1 211 ? -5.511 2.384 15.326 1.00 97.50 211 ILE A CA 1
ATOM 1647 C C . ILE A 1 211 ? -4.209 2.293 16.125 1.00 97.50 211 ILE A C 1
ATOM 1649 O O . ILE A 1 211 ? -3.210 1.790 15.614 1.00 97.50 211 ILE A O 1
ATOM 1653 N N . ARG A 1 212 ? -4.216 2.740 17.388 1.00 97.81 212 ARG A N 1
ATOM 1654 C CA . ARG A 1 212 ? -3.049 2.678 18.278 1.00 97.81 212 ARG A CA 1
ATOM 1655 C C . ARG A 1 212 ? -2.510 1.257 18.386 1.00 97.81 212 ARG A C 1
ATOM 1657 O O . ARG A 1 212 ? -1.312 1.057 18.220 1.00 97.81 212 ARG A O 1
ATOM 1664 N N . ARG A 1 213 ? -3.389 0.280 18.609 1.00 97.62 213 ARG A N 1
ATOM 1665 C CA . ARG A 1 213 ? -3.012 -1.130 18.720 1.00 97.62 213 ARG A CA 1
ATOM 1666 C C . ARG A 1 213 ? -2.403 -1.665 17.423 1.00 97.62 213 ARG A C 1
ATOM 1668 O O . ARG A 1 213 ? -1.391 -2.358 17.473 1.00 97.62 213 ARG A O 1
ATOM 1675 N N . ALA A 1 214 ? -2.972 -1.326 16.266 1.00 98.12 214 ALA A N 1
ATOM 1676 C CA . ALA A 1 214 ? -2.408 -1.717 14.974 1.00 98.12 214 ALA A CA 1
ATOM 1677 C C . ALA A 1 214 ? -1.022 -1.087 14.737 1.00 98.12 214 ALA A C 1
ATOM 1679 O O . ALA A 1 214 ? -0.105 -1.764 14.271 1.00 98.12 214 ALA A O 1
ATOM 1680 N N . VAL A 1 215 ? -0.842 0.186 15.107 1.00 97.88 215 VAL A N 1
ATOM 1681 C CA . VAL A 1 215 ? 0.452 0.885 15.043 1.00 97.88 215 VAL A CA 1
ATOM 1682 C C . VAL A 1 215 ? 1.472 0.218 15.971 1.00 97.88 215 VAL A C 1
ATOM 1684 O O . VAL A 1 215 ? 2.568 -0.092 15.520 1.00 97.88 215 VAL A O 1
ATOM 1687 N N . GLU A 1 216 ? 1.109 -0.075 17.223 1.00 97.12 216 GLU A N 1
ATOM 1688 C CA . GLU A 1 216 ? 1.957 -0.786 18.194 1.00 97.12 216 GLU A CA 1
ATOM 1689 C C . GLU A 1 216 ? 2.434 -2.142 17.662 1.00 97.12 216 GLU A C 1
ATOM 1691 O O . GLU A 1 216 ? 3.622 -2.449 17.742 1.00 97.12 216 GLU A O 1
ATOM 1696 N N . GLN A 1 217 ? 1.535 -2.919 17.053 1.00 95.88 217 GLN A N 1
ATOM 1697 C CA . GLN A 1 217 ? 1.855 -4.214 16.440 1.00 95.88 217 GLN A CA 1
ATOM 1698 C C . GLN A 1 217 ? 2.732 -4.109 15.183 1.00 95.88 217 GLN A C 1
ATOM 1700 O O . GLN A 1 217 ? 3.291 -5.115 14.756 1.00 95.88 217 GLN A O 1
ATOM 1705 N N . THR A 1 218 ? 2.850 -2.918 14.592 1.00 97.25 218 THR A N 1
ATOM 1706 C CA . THR A 1 218 ? 3.661 -2.668 13.389 1.00 97.25 218 THR A CA 1
ATOM 1707 C C . THR A 1 218 ? 4.987 -1.974 13.728 1.00 97.25 218 THR A C 1
ATOM 1709 O O . THR A 1 218 ? 5.791 -1.696 12.840 1.00 97.25 218 THR A O 1
ATOM 1712 N N . MET A 1 219 ? 5.254 -1.675 15.004 1.00 95.31 219 MET A N 1
ATOM 1713 C CA . MET A 1 219 ? 6.521 -1.073 15.420 1.00 95.31 219 MET A CA 1
ATOM 1714 C C . MET A 1 219 ? 7.677 -2.049 15.213 1.00 95.31 219 MET A C 1
ATOM 1716 O O . MET A 1 219 ? 7.636 -3.192 15.668 1.00 95.31 219 MET A O 1
ATOM 1720 N N . ALA A 1 220 ? 8.748 -1.582 14.574 1.00 92.19 220 ALA A N 1
ATOM 1721 C CA . ALA A 1 220 ? 9.968 -2.361 14.491 1.00 92.19 220 ALA A CA 1
ATOM 1722 C C . ALA A 1 220 ? 10.579 -2.554 15.892 1.00 92.19 220 ALA A C 1
ATOM 1724 O O . ALA A 1 220 ? 10.583 -1.608 16.693 1.00 92.19 220 ALA A O 1
ATOM 1725 N N . PRO A 1 221 ? 11.140 -3.740 16.192 1.00 87.81 221 PRO A N 1
ATOM 1726 C CA . PRO A 1 221 ? 11.924 -3.942 17.400 1.00 87.81 221 PRO A CA 1
ATOM 1727 C C . PRO A 1 221 ? 13.041 -2.901 17.540 1.00 87.81 221 PRO A C 1
ATOM 1729 O O . PRO A 1 221 ? 13.599 -2.394 16.561 1.00 87.81 221 PRO A O 1
ATOM 1732 N N . PHE A 1 222 ? 13.400 -2.577 18.783 1.00 79.25 222 PHE A N 1
ATOM 1733 C CA . PHE A 1 222 ? 14.497 -1.649 19.032 1.00 79.25 222 PHE A CA 1
ATOM 1734 C C . PHE A 1 222 ? 15.799 -2.180 18.414 1.00 79.25 222 PHE A C 1
ATOM 1736 O O . PHE A 1 222 ? 16.177 -3.329 18.633 1.00 79.25 222 PHE A O 1
ATOM 1743 N N . GLY A 1 223 ? 16.492 -1.334 17.647 1.00 73.31 223 GLY A N 1
ATOM 1744 C CA . GLY A 1 223 ? 17.720 -1.703 16.936 1.00 73.31 223 GLY A CA 1
ATOM 1745 C C . GLY A 1 223 ? 17.511 -2.237 15.514 1.00 73.31 223 GLY A C 1
ATOM 1746 O O . GLY A 1 223 ? 18.493 -2.382 14.787 1.00 73.31 223 GLY A O 1
ATOM 1747 N N . THR A 1 224 ? 16.269 -2.469 15.071 1.00 79.38 224 THR A N 1
ATOM 1748 C CA . THR A 1 224 ? 15.989 -2.804 13.669 1.00 79.38 224 THR A CA 1
ATOM 1749 C C . THR A 1 224 ? 16.329 -1.623 12.760 1.00 79.38 224 THR A C 1
ATOM 1751 O O . THR A 1 224 ? 15.842 -0.507 12.942 1.00 79.38 224 THR A O 1
ATOM 1754 N N . ILE A 1 225 ? 17.158 -1.875 11.744 1.00 73.81 225 ILE A N 1
ATOM 1755 C CA . ILE A 1 225 ? 17.537 -0.869 10.748 1.00 73.81 225 ILE A CA 1
ATOM 1756 C C . ILE A 1 225 ? 16.574 -0.967 9.566 1.00 73.81 225 ILE A C 1
ATOM 1758 O O . ILE A 1 225 ? 16.708 -1.854 8.724 1.00 73.81 225 ILE A O 1
ATOM 1762 N N . ILE A 1 226 ? 15.638 -0.023 9.486 1.00 79.44 226 ILE A N 1
ATOM 1763 C CA . ILE A 1 226 ? 14.800 0.182 8.301 1.00 79.44 226 ILE A CA 1
ATOM 1764 C C . ILE A 1 226 ? 15.503 1.175 7.381 1.00 79.44 226 ILE A C 1
ATOM 1766 O O . ILE A 1 226 ? 15.882 2.272 7.797 1.00 79.44 226 ILE A O 1
ATOM 1770 N N . LYS A 1 227 ? 15.719 0.778 6.127 1.00 67.50 227 LYS A N 1
ATOM 1771 C CA . LYS A 1 227 ? 16.477 1.578 5.165 1.00 67.50 227 LYS A CA 1
ATOM 1772 C C . LYS A 1 227 ? 15.525 2.445 4.360 1.00 67.50 227 LYS A C 1
ATOM 1774 O O . LYS A 1 227 ? 14.703 1.952 3.597 1.00 67.50 227 LYS A O 1
ATOM 1779 N N . GLY A 1 228 ? 15.640 3.750 4.565 1.00 62.66 228 GLY A N 1
ATOM 1780 C CA . GLY A 1 228 ? 14.902 4.745 3.801 1.00 62.66 228 GLY A CA 1
ATOM 1781 C C . GLY A 1 228 ? 15.581 5.101 2.475 1.00 62.66 228 GLY A C 1
ATOM 1782 O O . GLY A 1 228 ? 16.762 4.795 2.260 1.00 62.66 228 GLY A O 1
ATOM 1783 N N . SER A 1 229 ? 14.838 5.801 1.620 1.00 59.19 229 SER A N 1
ATOM 1784 C CA . SER A 1 229 ? 15.355 6.494 0.436 1.00 59.19 229 SER A CA 1
ATOM 1785 C C . SER A 1 229 ? 16.594 7.353 0.744 1.00 59.19 229 SER A C 1
ATOM 1787 O O . SER A 1 229 ? 16.614 8.123 1.706 1.00 59.19 229 SER A O 1
ATOM 1789 N N . GLY A 1 230 ? 17.656 7.203 -0.061 1.00 47.59 230 GLY A N 1
ATOM 1790 C CA . GLY A 1 230 ? 18.879 8.018 0.033 1.00 47.59 230 GLY A CA 1
ATOM 1791 C C . GLY A 1 230 ? 20.008 7.502 0.943 1.00 47.59 230 GLY A C 1
ATOM 1792 O O . GLY A 1 230 ? 20.963 8.236 1.200 1.00 47.59 230 GLY A O 1
ATOM 1793 N N . SER A 1 231 ? 19.960 6.256 1.427 1.00 45.88 231 SER A N 1
ATOM 1794 C CA . SER A 1 231 ? 21.094 5.659 2.153 1.00 45.88 231 SER A CA 1
ATOM 1795 C C . SER A 1 231 ? 22.239 5.279 1.191 1.00 45.88 231 SER A C 1
ATOM 1797 O O . SER A 1 231 ? 22.109 4.404 0.339 1.00 45.88 231 SER A O 1
ATOM 1799 N N . SER A 1 232 ? 23.380 5.967 1.289 1.00 35.44 232 SER A N 1
ATOM 1800 C CA . SER A 1 232 ? 24.544 5.785 0.410 1.00 35.44 232 SER A CA 1
ATOM 1801 C C . SER A 1 232 ? 25.441 4.598 0.822 1.00 35.44 232 SER A C 1
ATOM 1803 O O . SER A 1 232 ? 25.577 4.264 1.997 1.00 35.44 232 SER A O 1
ATOM 1805 N N . GLY A 1 233 ? 26.105 3.962 -0.157 1.00 41.59 233 GLY A N 1
ATOM 1806 C CA . GLY A 1 233 ? 27.136 2.929 0.074 1.00 41.59 233 GLY A CA 1
ATOM 1807 C C . GLY A 1 233 ? 26.628 1.541 0.504 1.00 41.59 233 GLY A C 1
ATOM 1808 O O . GLY A 1 233 ? 25.433 1.288 0.456 1.00 41.59 233 GLY A O 1
ATOM 1809 N N . ALA A 1 234 ? 27.555 0.641 0.890 1.00 33.66 234 ALA A N 1
ATOM 1810 C CA . ALA A 1 234 ? 27.447 -0.821 1.132 1.00 33.66 234 ALA A CA 1
ATOM 1811 C C . ALA A 1 234 ? 26.354 -1.321 2.113 1.00 33.66 234 ALA A C 1
ATOM 1813 O O . ALA A 1 234 ? 26.276 -2.504 2.444 1.00 33.66 234 ALA A O 1
ATOM 1814 N N . LEU A 1 235 ? 25.462 -0.440 2.543 1.00 40.09 235 LEU A N 1
ATOM 1815 C CA . LEU A 1 235 ? 24.287 -0.695 3.359 1.00 40.09 235 LEU A CA 1
ATOM 1816 C C . LEU A 1 235 ? 23.079 -1.116 2.490 1.00 40.09 235 LEU A C 1
ATOM 1818 O O . LEU A 1 235 ? 21.955 -0.846 2.873 1.00 40.09 235 LEU A O 1
ATOM 1822 N N . ARG A 1 236 ? 23.251 -1.803 1.350 1.00 46.56 236 ARG A N 1
ATOM 1823 C CA . ARG A 1 236 ? 22.225 -1.897 0.273 1.00 46.56 236 ARG A CA 1
ATOM 1824 C C . ARG A 1 236 ? 21.199 -3.042 0.311 1.00 46.56 236 ARG A C 1
ATOM 1826 O O . ARG A 1 236 ? 20.425 -3.163 -0.623 1.00 46.56 236 ARG A O 1
ATOM 1833 N N . LYS A 1 237 ? 21.160 -3.894 1.338 1.00 38.53 237 LYS A N 1
ATOM 1834 C CA . LYS A 1 237 ? 20.098 -4.921 1.466 1.00 38.53 237 LYS A CA 1
ATOM 1835 C C . LYS A 1 237 ? 19.269 -4.674 2.713 1.00 38.53 237 LYS A C 1
ATOM 1837 O O . LYS A 1 237 ? 19.887 -4.502 3.767 1.00 38.53 237 LYS A O 1
ATOM 1842 N N . ASN A 1 238 ? 17.936 -4.665 2.633 1.00 40.66 238 ASN A N 1
ATOM 1843 C CA . ASN A 1 238 ? 17.075 -4.748 3.816 1.00 40.66 238 ASN A CA 1
ATOM 1844 C C . ASN A 1 238 ? 17.423 -6.049 4.539 1.00 40.66 238 ASN A C 1
ATOM 1846 O O . ASN A 1 238 ? 16.979 -7.133 4.187 1.00 40.66 238 ASN A O 1
ATOM 1850 N N . LYS A 1 239 ? 18.337 -5.963 5.504 1.00 36.41 239 LYS A N 1
ATOM 1851 C CA . LYS A 1 239 ? 18.790 -7.116 6.266 1.00 36.41 239 LYS A CA 1
ATOM 1852 C C . LYS A 1 239 ? 17.926 -7.163 7.513 1.00 36.41 239 LYS A C 1
ATOM 1854 O O . LYS A 1 239 ? 18.400 -6.889 8.606 1.00 36.41 239 LYS A O 1
ATOM 1859 N N . LEU A 1 240 ? 16.652 -7.494 7.325 1.00 46.28 240 LEU A N 1
ATOM 1860 C CA . LEU A 1 240 ? 15.956 -8.280 8.331 1.00 46.28 240 LEU A CA 1
ATOM 1861 C C . LEU A 1 240 ? 16.611 -9.654 8.225 1.00 46.28 240 LEU A C 1
ATOM 1863 O O . LEU A 1 240 ? 16.279 -10.444 7.345 1.00 46.28 240 LEU A O 1
ATOM 1867 N N . SER A 1 241 ? 17.693 -9.886 8.973 1.00 33.97 241 SER A N 1
ATOM 1868 C CA . SER A 1 241 ? 18.283 -11.217 8.942 1.00 33.97 241 SER A CA 1
ATOM 1869 C C . SER A 1 241 ? 17.247 -12.169 9.543 1.00 33.97 241 SER A C 1
ATOM 1871 O O . SER A 1 241 ? 16.670 -11.866 10.587 1.00 33.97 241 SER A O 1
ATOM 1873 N N . ASN A 1 242 ? 17.004 -13.322 8.912 1.00 34.94 242 ASN A N 1
ATOM 1874 C CA . ASN A 1 242 ? 16.134 -14.357 9.491 1.00 34.94 242 ASN A CA 1
ATOM 1875 C C . ASN A 1 242 ? 16.566 -14.744 10.925 1.00 34.94 242 ASN A C 1
ATOM 1877 O O . ASN A 1 242 ? 15.760 -15.275 11.680 1.00 34.94 242 ASN A O 1
ATOM 1881 N N . GLY A 1 243 ? 17.813 -14.448 11.320 1.00 31.16 243 GLY A N 1
ATOM 1882 C CA . GLY A 1 243 ? 18.307 -14.611 12.687 1.00 31.16 243 GLY A CA 1
ATOM 1883 C C . GLY A 1 243 ? 17.746 -13.602 13.698 1.00 31.16 243 GLY A C 1
ATOM 1884 O O . GLY A 1 243 ? 17.509 -13.990 14.836 1.00 31.16 243 GLY A O 1
ATOM 1885 N N . ASP A 1 244 ? 17.469 -12.356 13.295 1.00 35.41 244 ASP A N 1
ATOM 1886 C CA . ASP A 1 244 ? 16.914 -11.319 14.187 1.00 35.41 244 ASP A CA 1
ATOM 1887 C C . ASP A 1 244 ? 15.402 -11.512 14.412 1.00 35.41 244 ASP A C 1
ATOM 1889 O O . ASP A 1 244 ? 14.882 -11.241 15.498 1.00 35.41 244 ASP A O 1
ATOM 1893 N N . LEU A 1 245 ? 14.700 -12.048 13.406 1.00 39.88 245 LEU A N 1
ATOM 1894 C CA . LEU A 1 245 ? 13.287 -12.441 13.487 1.00 39.88 245 LEU A CA 1
ATOM 1895 C C . LEU A 1 245 ? 13.092 -13.744 14.285 1.00 39.88 245 LEU A C 1
ATOM 1897 O O . LEU A 1 245 ? 12.127 -13.860 15.033 1.00 39.88 245 LEU A O 1
ATOM 1901 N N . ALA A 1 246 ? 14.032 -14.696 14.216 1.00 28.09 246 ALA A N 1
ATOM 1902 C CA . ALA A 1 246 ? 13.942 -15.961 14.957 1.00 28.09 246 ALA A CA 1
ATOM 1903 C C . ALA A 1 246 ? 14.109 -15.800 16.483 1.00 28.09 246 ALA A C 1
ATOM 1905 O O . ALA A 1 246 ? 13.561 -16.595 17.247 1.00 28.09 246 ALA A O 1
ATOM 1906 N N . SER A 1 247 ? 14.819 -14.765 16.953 1.00 28.30 247 SER A N 1
ATOM 1907 C CA . SER A 1 247 ? 14.891 -14.426 18.386 1.00 28.30 247 SER A CA 1
ATOM 1908 C C . SER A 1 247 ? 13.792 -13.467 18.853 1.00 28.30 247 SER A C 1
ATOM 1910 O O . SER A 1 247 ? 13.681 -13.202 20.048 1.00 28.30 247 SER A O 1
ATOM 1912 N N . SER A 1 248 ? 12.991 -12.938 17.924 1.00 31.95 248 SER A N 1
ATOM 1913 C CA . SER A 1 248 ? 11.899 -11.998 18.186 1.00 31.95 248 SER A CA 1
ATOM 1914 C C . SER A 1 248 ? 10.573 -12.481 17.603 1.00 31.95 248 SER A C 1
ATOM 1916 O O . SER A 1 248 ? 9.729 -11.672 17.219 1.00 31.95 248 SER A O 1
ATOM 1918 N N . THR A 1 249 ? 10.323 -13.796 17.659 1.00 28.08 249 THR A N 1
ATOM 1919 C CA . THR A 1 249 ? 8.956 -14.325 17.777 1.00 28.08 249 THR A CA 1
ATOM 1920 C C . THR A 1 249 ? 8.372 -13.815 19.094 1.00 28.08 249 THR A C 1
ATOM 1922 O O . THR A 1 249 ? 8.202 -14.535 20.074 1.00 28.08 249 THR A O 1
ATOM 1925 N N . ILE A 1 250 ? 8.089 -12.517 19.146 1.00 32.06 250 ILE A N 1
ATOM 1926 C CA . ILE A 1 250 ? 7.108 -11.971 20.046 1.00 32.06 250 ILE A CA 1
ATOM 1927 C C . ILE A 1 250 ? 5.791 -12.474 19.460 1.00 32.06 250 ILE A C 1
ATOM 1929 O O . ILE A 1 250 ? 5.092 -11.772 18.736 1.00 32.06 250 ILE A O 1
ATOM 1933 N N . THR A 1 251 ? 5.451 -13.720 19.786 1.00 30.30 251 THR A N 1
ATOM 1934 C CA . THR A 1 251 ? 4.069 -14.179 19.843 1.00 30.30 251 THR A CA 1
ATOM 1935 C C . THR A 1 251 ? 3.385 -13.379 20.951 1.00 30.30 251 THR A C 1
ATOM 1937 O O . THR A 1 251 ? 3.040 -13.915 22.002 1.00 30.30 251 THR A O 1
ATOM 1940 N N . THR A 1 252 ? 3.234 -12.064 20.766 1.00 34.12 252 THR A N 1
ATOM 1941 C CA . THR A 1 252 ? 2.119 -11.391 21.415 1.00 34.12 252 THR A CA 1
ATOM 1942 C C . THR A 1 252 ? 0.933 -11.966 20.668 1.00 34.12 252 THR A C 1
ATOM 1944 O O . THR A 1 252 ? 0.892 -11.787 19.449 1.00 34.12 252 THR A O 1
ATOM 1947 N N . PRO A 1 253 ? 0.028 -12.7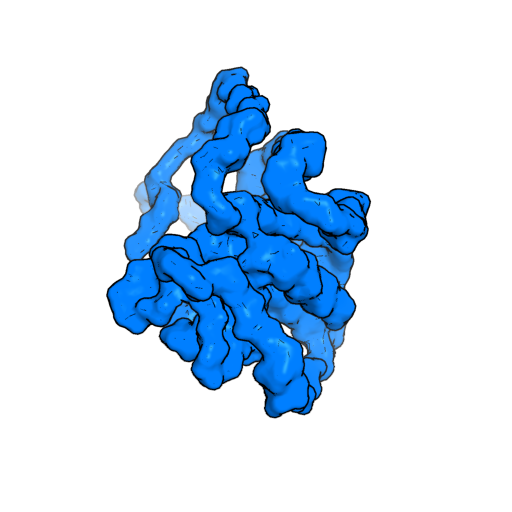17 21.314 1.00 35.34 253 PRO A N 1
ATOM 1948 C CA . PRO A 1 253 ? -1.173 -13.156 20.630 1.00 35.34 253 PRO A CA 1
ATOM 1949 C C . PRO A 1 253 ? -1.785 -11.923 19.969 1.00 35.34 253 PRO A C 1
ATOM 1951 O O . PRO A 1 253 ? -1.996 -10.899 20.632 1.00 35.34 253 PRO A O 1
ATOM 1954 N N . ILE A 1 254 ? -1.981 -11.991 18.652 1.00 51.31 254 ILE A N 1
ATOM 1955 C CA . ILE A 1 254 ? -2.702 -10.975 17.897 1.00 51.31 254 ILE A CA 1
ATOM 1956 C C . ILE A 1 254 ? -4.132 -11.105 18.422 1.00 51.31 254 ILE A C 1
ATOM 1958 O O . ILE A 1 254 ? -4.895 -11.961 18.002 1.00 51.31 254 ILE A O 1
ATOM 1962 N N . GLY A 1 255 ? -4.409 -10.400 19.525 1.00 51.31 255 GLY A N 1
ATOM 1963 C CA . GLY A 1 255 ? -5.602 -10.651 20.331 1.00 51.31 255 GLY A CA 1
ATOM 1964 C C . GLY A 1 255 ? -6.866 -10.570 19.484 1.00 51.31 255 GLY A C 1
ATOM 1965 O O . GLY A 1 255 ? -6.883 -9.846 18.491 1.00 51.31 255 GLY A O 1
ATOM 1966 N N . SER A 1 256 ? -7.895 -11.295 19.903 1.00 55.84 256 SER A N 1
ATOM 1967 C CA . SER A 1 256 ? -9.042 -11.651 19.074 1.00 55.84 256 SER A CA 1
ATOM 1968 C C . SER A 1 256 ? -9.665 -10.471 18.312 1.00 55.84 256 SER A C 1
ATOM 1970 O O . SER A 1 256 ? -9.762 -9.374 18.879 1.00 55.84 256 SER A O 1
ATOM 1972 N N . PRO A 1 257 ? -10.109 -10.696 17.059 1.00 54.53 257 PRO A N 1
ATOM 1973 C CA . PRO A 1 257 ? -10.882 -9.711 16.315 1.00 54.53 257 PRO A CA 1
ATOM 1974 C C . PRO A 1 257 ? -12.141 -9.333 17.100 1.00 54.53 257 PRO A C 1
ATOM 1976 O O . PRO A 1 257 ? -12.715 -10.161 17.815 1.00 54.53 257 PRO A O 1
ATOM 1979 N N . MET A 1 258 ? -12.576 -8.082 16.970 1.00 65.50 258 MET A N 1
ATOM 1980 C CA . MET A 1 258 ? -13.912 -7.690 17.409 1.00 65.50 258 MET A CA 1
ATOM 1981 C C . MET A 1 258 ? -14.956 -8.440 16.569 1.00 65.50 258 MET A C 1
ATOM 1983 O O . MET A 1 258 ? -14.708 -8.765 15.405 1.00 65.50 258 MET A O 1
ATOM 1987 N N . GLU A 1 259 ? -16.122 -8.742 17.150 1.00 52.09 259 GLU A N 1
ATOM 1988 C CA . GLU A 1 259 ? -17.235 -9.296 16.372 1.00 52.09 259 GLU A CA 1
ATOM 1989 C C . GLU A 1 259 ? -17.570 -8.353 15.211 1.00 52.09 259 GLU A C 1
ATOM 1991 O O . GLU A 1 259 ? -17.585 -7.130 15.384 1.00 52.09 259 GLU A O 1
ATOM 1996 N N . LYS A 1 260 ? -17.833 -8.930 14.028 1.00 52.88 260 LYS A N 1
ATOM 1997 C CA . LYS A 1 260 ? -18.221 -8.159 12.843 1.00 52.88 260 LYS A CA 1
ATOM 1998 C C . LYS A 1 260 ? -19.350 -7.195 13.210 1.00 52.88 260 LYS A C 1
ATOM 2000 O O . LYS A 1 260 ? -20.308 -7.614 13.864 1.00 52.88 260 LYS A O 1
ATOM 2005 N N . PRO A 1 261 ? -19.279 -5.931 12.777 1.00 48.69 261 PRO A N 1
ATOM 2006 C CA . PRO A 1 261 ? -20.319 -4.977 13.107 1.00 48.69 261 PRO A CA 1
ATOM 2007 C C . PRO A 1 261 ? -21.689 -5.426 12.567 1.00 48.69 261 PRO A C 1
ATOM 2009 O O . PRO A 1 261 ? -21.835 -5.714 11.380 1.00 48.69 261 PRO A O 1
ATOM 2012 N N . GLY A 1 262 ? -22.685 -5.511 13.459 1.00 48.25 262 GLY A N 1
ATOM 2013 C CA . GLY A 1 262 ? -24.104 -5.697 13.120 1.00 48.25 262 GLY A CA 1
ATOM 2014 C C . GLY A 1 262 ? -24.805 -4.376 12.764 1.00 48.25 262 GLY A C 1
ATOM 2015 O O . GLY A 1 262 ? -24.166 -3.327 12.718 1.00 48.25 262 GLY A O 1
ATOM 2016 N N . GLU A 1 263 ? -26.133 -4.407 12.576 1.00 39.28 263 GLU A N 1
ATOM 2017 C CA . GLU A 1 263 ? -27.013 -3.299 12.114 1.00 39.28 263 GLU A CA 1
ATOM 2018 C C . GLU A 1 263 ? -26.938 -1.970 12.916 1.00 39.28 263 GLU A C 1
ATOM 2020 O O . GLU A 1 263 ? -27.595 -0.993 12.569 1.00 39.28 263 GLU A O 1
ATOM 2025 N N . GLY A 1 264 ? -26.129 -1.889 13.976 1.00 40.19 264 GLY A N 1
ATOM 2026 C CA . GLY A 1 264 ? -25.938 -0.703 14.818 1.00 40.19 264 GLY A CA 1
ATOM 2027 C C . GLY A 1 264 ? -24.987 0.368 14.266 1.00 40.19 264 GLY A C 1
ATOM 2028 O O . GLY A 1 264 ? -24.775 1.375 14.937 1.00 40.19 264 GLY A O 1
ATOM 2029 N N . TRP A 1 265 ? -24.420 0.193 13.066 1.00 46.53 265 TRP A N 1
ATOM 2030 C CA . TRP A 1 265 ? -23.604 1.210 12.380 1.00 46.53 265 TRP A CA 1
ATOM 2031 C C . TRP A 1 265 ? -24.488 2.267 11.706 1.00 46.53 265 TRP A C 1
ATOM 2033 O O . TRP A 1 265 ? -24.422 2.512 10.504 1.00 46.53 265 TRP A O 1
ATOM 2043 N N . ALA A 1 266 ? -25.350 2.906 12.495 1.00 36.16 266 ALA A N 1
ATOM 2044 C CA . ALA A 1 266 ? -26.052 4.099 12.063 1.00 36.16 266 ALA A CA 1
ATOM 2045 C C . ALA A 1 266 ? -25.061 5.268 12.093 1.00 36.16 266 ALA A C 1
ATOM 2047 O O . ALA A 1 266 ? -24.806 5.856 13.145 1.00 36.16 266 ALA A O 1
ATOM 2048 N N . VAL A 1 267 ? -24.511 5.625 10.930 1.00 39.00 267 VAL A N 1
ATOM 2049 C CA . VAL A 1 267 ? -23.981 6.976 10.722 1.00 39.00 267 VAL A CA 1
ATOM 2050 C C . VAL A 1 267 ? -25.136 7.914 11.054 1.00 39.00 267 VAL A C 1
ATOM 2052 O O . VAL A 1 267 ? -26.201 7.836 10.439 1.00 39.00 267 VAL A O 1
ATOM 2055 N N . SER A 1 268 ? -24.972 8.747 12.077 1.00 31.67 268 SER A N 1
ATOM 2056 C CA . SER A 1 268 ? -25.984 9.708 12.492 1.00 31.67 268 SER A CA 1
ATOM 2057 C C . SER A 1 268 ? -26.241 10.705 11.360 1.00 31.67 268 SER A C 1
ATOM 2059 O O . SER A 1 268 ? -25.613 11.759 11.276 1.00 31.67 268 SER A O 1
ATOM 2061 N N . ALA A 1 269 ? -27.187 10.379 10.482 1.00 34.97 269 ALA A N 1
ATOM 2062 C CA . ALA A 1 269 ? -27.787 11.299 9.533 1.00 34.97 269 ALA A CA 1
ATOM 2063 C C . ALA A 1 269 ? -28.619 12.315 10.329 1.00 34.97 269 ALA A C 1
ATOM 2065 O O . ALA A 1 269 ? -29.806 12.122 10.578 1.00 34.97 269 ALA A O 1
ATOM 2066 N N . GLY A 1 270 ? -27.980 13.380 10.810 1.00 34.50 270 GLY A N 1
ATOM 2067 C CA . GLY A 1 270 ? -28.647 14.329 11.695 1.00 34.50 270 GLY A CA 1
ATOM 2068 C C . GLY A 1 270 ? -27.816 15.565 11.984 1.00 34.50 270 GLY A C 1
ATOM 2069 O O . GLY A 1 270 ? -27.371 15.771 13.105 1.00 34.50 270 GLY A O 1
ATOM 2070 N N . GLY A 1 271 ? -27.624 16.410 10.975 1.00 27.75 271 GLY A N 1
ATOM 2071 C CA . GLY A 1 271 ? -26.992 17.713 11.150 1.00 27.75 271 GLY A CA 1
ATOM 2072 C C . GLY A 1 271 ? -27.297 18.622 9.975 1.00 27.75 271 GLY A C 1
ATOM 2073 O O . GLY A 1 271 ? -26.482 18.772 9.072 1.00 27.75 271 GLY A O 1
ATOM 2074 N N . SER A 1 272 ? -28.497 19.200 9.971 1.00 30.52 272 SER A N 1
ATOM 2075 C CA . SER A 1 272 ? -28.898 20.264 9.054 1.00 30.52 272 SER A CA 1
ATOM 2076 C C . SER A 1 272 ? -27.806 21.333 8.959 1.00 30.52 272 SER A C 1
ATOM 2078 O O . SER A 1 272 ? -27.492 21.992 9.949 1.00 30.52 272 SER A O 1
ATOM 2080 N N . CYS A 1 273 ? -27.250 21.513 7.763 1.00 29.78 273 CYS A N 1
ATOM 2081 C CA . CYS A 1 273 ? -26.428 22.665 7.424 1.00 29.78 273 CYS A CA 1
ATOM 2082 C C . CYS A 1 273 ? -27.289 23.933 7.586 1.00 29.78 273 CYS A C 1
ATOM 2084 O O . CYS A 1 273 ? -28.298 24.059 6.881 1.00 29.78 273 CYS A O 1
ATOM 2086 N N . PRO A 1 274 ? -26.956 24.869 8.495 1.00 33.31 274 PRO A N 1
ATOM 2087 C CA . PRO A 1 274 ? -27.577 26.176 8.465 1.00 33.31 274 PRO A CA 1
ATOM 2088 C C . PRO A 1 274 ? -27.018 26.899 7.241 1.00 33.31 274 PRO A C 1
ATOM 2090 O O . PRO A 1 274 ? -25.824 27.172 7.153 1.00 33.31 274 PRO A O 1
ATOM 2093 N N . LYS A 1 275 ? -27.894 27.191 6.278 1.00 39.19 275 LYS A N 1
ATOM 2094 C CA . LYS A 1 275 ? -27.648 28.243 5.291 1.00 39.19 275 LYS A CA 1
ATOM 2095 C C . LYS A 1 275 ? -27.267 29.526 6.045 1.00 39.19 275 LYS A C 1
ATOM 2097 O O . LYS A 1 275 ? -28.044 29.955 6.894 1.00 39.19 275 LYS A O 1
ATOM 2102 N N . GLY A 1 276 ? -26.132 30.136 5.709 1.00 31.89 276 GLY A N 1
ATOM 2103 C CA . GLY A 1 276 ? -25.786 31.479 6.177 1.00 31.89 276 GLY A CA 1
ATOM 2104 C C . GLY A 1 276 ? -24.290 31.785 6.135 1.00 31.89 276 GLY A C 1
ATOM 2105 O O . GLY A 1 276 ? -23.551 31.313 6.988 1.00 31.89 276 GLY A O 1
ATOM 2106 N N . ASP A 1 277 ? -23.913 32.593 5.143 1.00 36.28 277 ASP A N 1
ATOM 2107 C CA . ASP A 1 277 ? -22.879 33.638 5.163 1.00 36.28 277 ASP A CA 1
ATOM 2108 C C . ASP A 1 277 ? -21.439 33.295 5.591 1.00 36.28 277 ASP A C 1
ATOM 2110 O O . ASP A 1 277 ? -21.110 33.315 6.777 1.00 36.28 277 ASP A O 1
ATOM 2114 N N . CYS A 1 278 ? -20.568 33.103 4.586 1.00 34.28 278 CYS A N 1
ATOM 2115 C CA . CYS A 1 278 ? -19.291 33.809 4.324 1.00 34.28 278 CYS A CA 1
ATOM 2116 C C . CYS A 1 278 ? -18.463 33.042 3.281 1.00 34.28 278 CYS A C 1
ATOM 2118 O O . CYS A 1 278 ? -18.147 31.856 3.527 1.00 34.28 278 CYS A O 1
#

Radius of gyration: 19.21 Å; chains: 1; bounding box: 56×50×44 Å

Secondary structure (DSSP, 8-state):
--TTSS------S-----GGGGGGS-TTHHHHHHHHHHHHHHHH-HHHHHHHHH--S-TT-HHHHHHHHHHHHHHHHHHHHH-TTSSSGGGGGGTTHHHHHHHHHHHTSTT-S----HHHHHHHHHHHHHHHHHHTTSS-THHHHHHHHHHHHTT---SB-TTS-HHHHHTTGGGSTTEETTEEEE--EEETTEE--BTTB-SEEE-HHHHHHHHHHTBPPTT-----TT--SS--S----HHHHHT-------PPPPPPP-TT-------------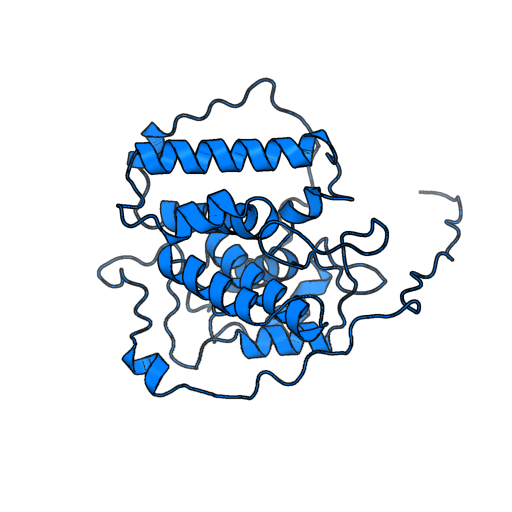-

Organism: NCBI:txid236787

InterPro domains:
  IPR050071 Dehydroquinate Synthase [PTHR43622] (2-202)
  IPR056179 3-dehydroquinate synthase, C-terminal domain [PF24621] (33-171)